Protein AF-A0AA38CJ52-F1 (afdb_monomer)

Nearest PDB structures (foldseek):
  6g6z-assembly1_A  TM=8.170E-01  e=7.845E-04  Homo sapiens
  2x2r-assembly1_A  TM=8.065E-01  e=1.260E-03  Homo sapiens
  4zhi-assembly2_B  TM=7.845E-01  e=1.348E-03  Homo sapiens
  4a1z-assembly1_A  TM=7.785E-01  e=2.166E-03  Homo sapiens
  3b6v-assembly2_B  TM=7.243E-01  e=7.328E-03  Homo sapiens

Structure (mmCIF, N/CA/C/O backbone):
data_AF-A0AA38CJ52-F1
#
_entry.id   AF-A0AA38CJ52-F1
#
loop_
_atom_site.group_PDB
_atom_site.id
_atom_site.type_symbol
_atom_site.label_atom_id
_atom_site.label_alt_id
_atom_site.label_comp_id
_atom_site.label_asym_id
_atom_site.label_entity_id
_atom_site.label_seq_id
_atom_site.pdbx_PDB_ins_code
_atom_site.Cartn_x
_atom_site.Cartn_y
_atom_site.Cartn_z
_atom_site.occupancy
_atom_site.B_iso_or_equiv
_atom_site.auth_seq_id
_atom_site.auth_comp_id
_atom_site.auth_asym_id
_atom_site.auth_atom_id
_atom_site.pdbx_PDB_model_num
ATOM 1 N N . SER A 1 1 ? 33.575 -10.133 -22.508 1.00 47.81 1 SER A N 1
ATOM 2 C CA . SER A 1 1 ? 32.953 -11.452 -22.265 1.00 47.81 1 SER A CA 1
ATOM 3 C C . SER A 1 1 ? 31.933 -11.267 -21.153 1.00 47.81 1 SER A C 1
ATOM 5 O O . SER A 1 1 ? 32.337 -10.969 -20.037 1.00 47.81 1 SER A O 1
ATOM 7 N N . ASP A 1 2 ? 30.644 -11.321 -21.507 1.00 52.16 2 ASP A N 1
ATOM 8 C CA . ASP A 1 2 ? 29.428 -10.813 -20.823 1.00 52.16 2 ASP A CA 1
ATOM 9 C C . ASP A 1 2 ? 29.064 -11.431 -19.453 1.00 52.16 2 ASP A C 1
ATOM 11 O O . ASP A 1 2 ? 27.897 -11.683 -19.143 1.00 52.16 2 ASP A O 1
ATOM 15 N N . TYR A 1 3 ? 30.036 -11.688 -18.582 1.00 51.38 3 TYR A N 1
ATOM 16 C CA . TYR A 1 3 ? 29.774 -12.363 -17.306 1.00 51.38 3 TYR A CA 1
ATOM 17 C C . TYR A 1 3 ? 28.829 -11.570 -16.376 1.00 51.38 3 TYR A C 1
ATOM 19 O O . TYR A 1 3 ? 28.068 -12.163 -15.612 1.00 51.38 3 TYR A O 1
ATOM 27 N N . CYS A 1 4 ? 28.812 -10.240 -16.477 1.00 52.78 4 CYS A N 1
ATOM 28 C CA . CYS A 1 4 ? 28.044 -9.360 -15.592 1.00 52.78 4 CYS A CA 1
ATOM 29 C C . CYS A 1 4 ? 26.615 -9.081 -16.090 1.00 52.78 4 CYS A C 1
ATOM 31 O O . CYS A 1 4 ? 25.666 -9.082 -15.304 1.00 52.78 4 CYS A O 1
ATOM 33 N N . GLY A 1 5 ? 26.422 -8.968 -17.411 1.00 54.88 5 GLY A N 1
ATOM 34 C CA . GLY A 1 5 ? 25.087 -8.916 -18.026 1.00 54.88 5 GLY A CA 1
ATOM 35 C C . GLY A 1 5 ? 24.294 -10.214 -17.817 1.00 54.88 5 GLY A C 1
ATOM 36 O O . GLY A 1 5 ? 23.070 -10.187 -17.643 1.00 54.88 5 GLY A O 1
ATOM 37 N N . LEU A 1 6 ? 24.997 -11.350 -17.748 1.00 58.34 6 LEU A N 1
ATOM 38 C CA . LEU A 1 6 ? 24.426 -12.638 -17.353 1.00 58.34 6 LEU A CA 1
ATOM 39 C C . LEU A 1 6 ? 24.055 -12.670 -15.861 1.00 58.34 6 LEU A C 1
ATOM 41 O O . LEU A 1 6 ? 22.968 -13.135 -15.530 1.00 58.34 6 LEU A O 1
ATOM 45 N N . GLN A 1 7 ? 24.888 -12.117 -14.972 1.00 57.34 7 GLN A N 1
ATOM 46 C CA . GLN A 1 7 ? 24.594 -12.016 -13.533 1.00 57.34 7 GLN A CA 1
ATOM 47 C C . GLN A 1 7 ? 23.341 -11.174 -13.248 1.00 57.34 7 GLN A C 1
ATOM 49 O O . GLN A 1 7 ? 22.478 -11.605 -12.484 1.00 57.34 7 GLN A O 1
ATOM 54 N N . PHE A 1 8 ? 23.184 -10.014 -13.893 1.00 60.41 8 PHE A N 1
ATOM 55 C CA . PHE A 1 8 ? 21.998 -9.169 -13.709 1.00 60.41 8 PHE A CA 1
ATOM 56 C C . PHE A 1 8 ? 20.717 -9.843 -14.225 1.00 60.41 8 PHE A C 1
ATOM 58 O O . PHE A 1 8 ? 19.697 -9.855 -13.534 1.00 60.41 8 PHE A O 1
ATOM 65 N N . ASN A 1 9 ? 20.783 -10.483 -15.399 1.00 62.06 9 ASN A N 1
ATOM 66 C CA . ASN A 1 9 ? 19.666 -11.266 -15.932 1.00 62.06 9 ASN A CA 1
ATOM 67 C C . ASN A 1 9 ? 19.304 -12.462 -15.042 1.00 62.06 9 ASN A C 1
ATOM 69 O O . ASN A 1 9 ? 18.123 -12.771 -14.901 1.00 62.06 9 ASN A O 1
ATOM 73 N N . MET A 1 10 ? 20.288 -13.130 -14.435 1.00 65.25 10 MET A N 1
ATOM 74 C CA . MET A 1 10 ? 20.043 -14.207 -13.472 1.00 65.25 10 MET A CA 1
ATOM 75 C C . MET A 1 10 ? 19.360 -13.680 -12.207 1.00 65.25 10 MET A C 1
ATOM 77 O O . MET A 1 10 ? 18.346 -14.236 -11.802 1.00 65.25 10 MET A O 1
ATOM 81 N N . VAL A 1 11 ? 19.829 -12.562 -11.641 1.00 64.50 11 VAL A N 1
ATOM 82 C CA . VAL A 1 11 ? 19.210 -11.942 -10.454 1.00 64.50 11 VAL A CA 1
ATOM 83 C C . VAL A 1 11 ? 17.774 -11.492 -10.734 1.00 64.50 11 VAL A C 1
ATOM 85 O O . VAL A 1 11 ? 16.912 -11.673 -9.877 1.00 64.50 11 VAL A O 1
ATOM 88 N N . LEU A 1 12 ? 17.489 -10.949 -11.924 1.00 61.47 12 LEU A N 1
ATOM 89 C CA . LEU A 1 12 ? 16.127 -10.597 -12.338 1.00 61.47 12 LEU A CA 1
ATOM 90 C C . LEU A 1 12 ? 15.241 -11.830 -12.557 1.00 61.47 12 LEU A C 1
ATOM 92 O O . LEU A 1 12 ? 14.094 -11.832 -12.112 1.00 61.47 12 LEU A O 1
ATOM 96 N N . LYS A 1 13 ? 15.756 -12.886 -13.202 1.00 66.25 13 LYS A N 1
ATOM 97 C CA . LYS A 1 13 ? 15.022 -14.148 -13.393 1.00 66.25 13 LYS A CA 1
ATOM 98 C C . LYS A 1 13 ? 14.697 -14.827 -12.063 1.00 66.25 13 LYS A C 1
ATOM 100 O O . LYS A 1 13 ? 13.566 -15.268 -11.892 1.00 66.25 13 LYS A O 1
ATOM 105 N N . ASP A 1 14 ? 15.629 -14.835 -11.115 1.00 63.62 14 ASP A N 1
ATOM 106 C CA . ASP A 1 14 ? 15.421 -15.384 -9.769 1.00 63.62 14 ASP A CA 1
ATOM 107 C C . ASP A 1 14 ? 14.385 -14.570 -8.972 1.00 63.62 14 ASP A C 1
ATOM 109 O O . ASP A 1 14 ? 13.586 -15.140 -8.233 1.00 63.62 14 ASP A O 1
ATOM 113 N N . LEU A 1 15 ? 14.348 -13.244 -9.160 1.00 60.97 15 LEU A N 1
ATOM 114 C CA . LEU A 1 15 ? 13.342 -12.352 -8.564 1.00 60.97 15 LEU A CA 1
ATOM 115 C C . LEU A 1 15 ? 11.928 -12.608 -9.098 1.00 60.97 15 LEU A C 1
ATOM 117 O O . LEU A 1 15 ? 10.960 -12.516 -8.349 1.00 60.97 15 LEU A O 1
ATOM 121 N N . ILE A 1 16 ? 11.820 -12.870 -10.403 1.00 60.09 16 ILE A N 1
ATOM 122 C CA . ILE A 1 16 ? 10.550 -13.116 -11.100 1.00 60.09 16 ILE A CA 1
ATOM 123 C C . ILE A 1 16 ? 10.053 -14.538 -10.808 1.00 60.09 16 ILE A C 1
ATOM 125 O O . ILE A 1 16 ? 8.848 -14.757 -10.725 1.00 60.09 16 ILE A O 1
ATOM 129 N N . ALA A 1 17 ? 10.970 -15.494 -10.631 1.00 61.69 17 ALA A N 1
ATOM 130 C CA . ALA A 1 17 ? 10.656 -16.881 -10.301 1.00 61.69 17 ALA A CA 1
ATOM 131 C C . ALA A 1 17 ? 10.360 -17.115 -8.806 1.00 61.69 17 ALA A C 1
ATOM 133 O O . ALA A 1 17 ? 9.754 -18.133 -8.472 1.00 61.69 17 ALA A O 1
ATOM 134 N N . SER A 1 18 ? 10.759 -16.217 -7.893 1.00 58.47 18 SER A N 1
ATOM 135 C CA . SER A 1 18 ? 10.426 -16.363 -6.470 1.00 58.47 18 SER A CA 1
ATOM 136 C C . SER A 1 18 ? 8.989 -15.908 -6.177 1.00 58.47 18 SER A C 1
ATOM 138 O O . SER A 1 18 ? 8.694 -14.715 -6.204 1.00 58.47 18 SER A O 1
ATOM 140 N N . GLU A 1 19 ? 8.100 -16.844 -5.833 1.00 56.34 19 GLU A N 1
ATOM 141 C CA . GLU A 1 19 ? 6.723 -16.557 -5.376 1.00 56.34 19 GLU A CA 1
ATOM 142 C C . GLU A 1 19 ? 6.664 -15.959 -3.948 1.00 56.34 19 GLU A C 1
ATOM 144 O O . GLU A 1 19 ? 5.610 -15.509 -3.488 1.00 56.34 19 GLU A O 1
ATOM 149 N N . ASP A 1 20 ? 7.796 -15.897 -3.237 1.00 52.75 20 ASP A N 1
ATOM 150 C CA . ASP A 1 20 ? 7.889 -15.336 -1.887 1.00 52.75 20 ASP A CA 1
ATOM 151 C C . ASP A 1 20 ? 7.953 -13.796 -1.896 1.00 52.75 20 ASP A C 1
ATOM 153 O O . ASP A 1 20 ? 9.003 -13.158 -1.835 1.00 52.75 20 ASP A O 1
ATOM 157 N N . THR A 1 21 ? 6.777 -13.174 -1.866 1.00 54.75 21 THR A N 1
ATOM 158 C CA . THR A 1 21 ? 6.549 -11.713 -1.788 1.00 54.75 21 THR A CA 1
ATOM 159 C C . THR A 1 21 ? 7.020 -11.028 -0.489 1.00 54.75 21 THR A C 1
ATOM 161 O O . THR A 1 21 ? 6.758 -9.841 -0.284 1.00 54.75 21 THR A O 1
ATOM 164 N N . LYS A 1 22 ? 7.702 -11.734 0.424 1.00 53.06 22 LYS A N 1
ATOM 165 C CA . LYS A 1 22 ? 7.950 -11.245 1.797 1.00 53.06 22 LYS A CA 1
ATOM 166 C C . LYS A 1 22 ? 9.270 -10.506 2.012 1.00 53.06 22 LYS A C 1
ATOM 168 O O . LYS A 1 22 ? 9.391 -9.809 3.016 1.00 53.06 22 LYS A O 1
ATOM 173 N N . SER A 1 23 ? 10.248 -10.601 1.113 1.00 56.88 23 SER A N 1
ATOM 174 C CA . SER A 1 23 ? 11.488 -9.824 1.243 1.00 56.88 23 SER A CA 1
ATOM 175 C C . SER A 1 23 ? 12.172 -9.632 -0.105 1.00 56.88 23 SER A C 1
ATOM 177 O O . SER A 1 23 ? 12.827 -10.532 -0.622 1.00 56.88 23 SER A O 1
ATOM 179 N N . PHE A 1 24 ? 12.030 -8.433 -0.670 1.00 56.44 24 PHE A N 1
ATOM 180 C CA . PHE A 1 24 ? 12.746 -8.027 -1.875 1.00 56.44 24 PHE A CA 1
ATOM 181 C C . PHE A 1 24 ? 14.251 -7.915 -1.558 1.00 56.44 24 PHE A C 1
ATOM 183 O O . PHE A 1 24 ? 14.619 -7.102 -0.700 1.00 56.44 24 PHE A O 1
ATOM 190 N N . PRO A 1 25 ? 15.145 -8.681 -2.217 1.00 61.94 25 PRO A N 1
ATOM 191 C CA . PRO A 1 25 ? 16.573 -8.728 -1.901 1.00 61.94 25 PRO A CA 1
ATOM 192 C C . PRO A 1 25 ? 17.312 -7.488 -2.433 1.00 61.94 25 PRO A C 1
ATOM 194 O O . PRO A 1 25 ? 18.171 -7.554 -3.313 1.00 61.94 25 PRO A O 1
ATOM 197 N N . LYS A 1 26 ? 16.994 -6.334 -1.839 1.00 57.44 26 LYS A N 1
ATOM 198 C CA . LYS A 1 26 ? 17.478 -4.991 -2.184 1.00 57.44 26 LYS A CA 1
ATOM 199 C C . LYS A 1 26 ? 19.003 -4.908 -2.317 1.00 57.44 26 LYS A C 1
ATOM 201 O O . LYS A 1 26 ? 19.495 -4.233 -3.212 1.00 57.44 26 LYS A O 1
ATOM 206 N N . ALA A 1 27 ? 19.742 -5.603 -1.451 1.00 63.28 27 ALA A N 1
ATOM 207 C CA . ALA A 1 27 ? 21.205 -5.609 -1.469 1.00 63.28 27 ALA A CA 1
ATOM 208 C C . ALA A 1 27 ? 21.783 -6.300 -2.717 1.00 63.28 27 ALA A C 1
ATOM 210 O O . ALA A 1 27 ? 22.732 -5.792 -3.303 1.00 63.28 27 ALA A O 1
ATOM 211 N N . LYS A 1 28 ? 21.178 -7.412 -3.160 1.00 65.38 28 LYS A N 1
ATOM 212 C CA . LYS A 1 28 ? 21.639 -8.157 -4.344 1.00 65.38 28 LYS A CA 1
ATOM 213 C C . LYS A 1 28 ? 21.397 -7.370 -5.629 1.00 65.38 28 LYS A C 1
ATOM 215 O O . LYS A 1 28 ? 22.264 -7.328 -6.493 1.00 65.38 28 LYS A O 1
ATOM 220 N N . VAL A 1 29 ? 20.243 -6.709 -5.726 1.00 65.38 29 VAL A N 1
ATOM 221 C CA . VAL A 1 29 ? 19.890 -5.887 -6.893 1.00 65.38 29 VAL A CA 1
ATOM 222 C C . VAL A 1 29 ? 20.798 -4.658 -6.997 1.00 65.38 29 VAL A C 1
ATOM 224 O O . VAL A 1 29 ? 21.321 -4.383 -8.071 1.00 65.38 29 VAL A O 1
ATOM 227 N N . LEU A 1 30 ? 21.044 -3.953 -5.886 1.00 65.50 30 LEU A N 1
ATOM 228 C CA . LEU A 1 30 ? 21.941 -2.789 -5.877 1.00 65.50 30 LEU A CA 1
ATOM 229 C C . LEU A 1 30 ? 23.385 -3.169 -6.238 1.00 65.50 30 LEU A C 1
ATOM 231 O O . LEU A 1 30 ? 24.008 -2.490 -7.046 1.00 65.50 30 LEU A O 1
ATOM 235 N N . GLN A 1 31 ? 23.893 -4.288 -5.717 1.00 70.25 31 GLN A N 1
ATOM 236 C CA . GLN A 1 31 ? 25.235 -4.775 -6.045 1.00 70.25 31 GLN A CA 1
ATOM 237 C C . GLN A 1 31 ? 25.370 -5.182 -7.525 1.00 70.25 31 GLN A C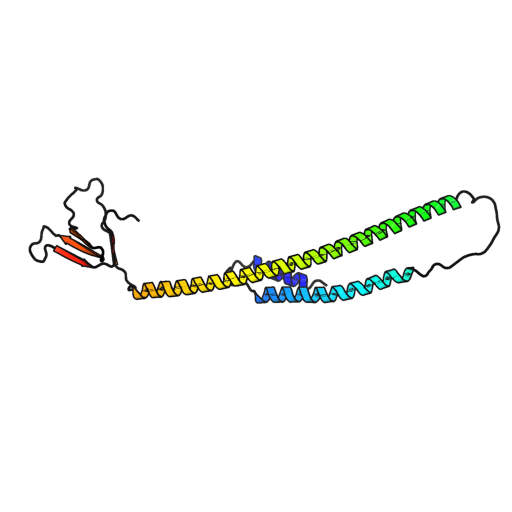 1
ATOM 239 O O . GLN A 1 31 ? 26.395 -4.913 -8.154 1.00 70.25 31 GLN A O 1
ATOM 244 N N . ALA A 1 32 ? 24.335 -5.803 -8.099 1.00 66.69 32 ALA A N 1
ATOM 245 C CA . ALA A 1 32 ? 24.305 -6.157 -9.517 1.00 66.69 32 ALA A CA 1
ATOM 246 C C . ALA A 1 32 ? 24.259 -4.909 -10.424 1.00 66.69 32 ALA A C 1
ATOM 248 O O . ALA A 1 32 ? 24.924 -4.863 -11.452 1.00 66.69 32 ALA A O 1
ATOM 249 N N . LEU A 1 33 ? 23.543 -3.857 -10.019 1.00 63.31 33 LEU A N 1
ATOM 250 C CA . LEU A 1 33 ? 23.521 -2.581 -10.747 1.00 63.31 33 LEU A CA 1
ATOM 251 C C . LEU A 1 33 ? 24.870 -1.849 -10.675 1.00 63.31 33 LEU A C 1
ATOM 253 O O . LEU A 1 33 ? 25.370 -1.368 -11.689 1.00 63.31 33 LEU A O 1
ATOM 257 N N . GLU A 1 34 ? 25.503 -1.807 -9.501 1.00 66.81 34 GLU A N 1
ATOM 258 C CA . GLU A 1 34 ? 26.818 -1.174 -9.330 1.00 66.81 34 GLU A CA 1
ATOM 259 C C . GLU A 1 34 ? 27.926 -1.867 -10.133 1.00 66.81 34 GLU A C 1
ATOM 261 O O . GLU A 1 34 ? 28.871 -1.219 -10.583 1.00 66.81 34 GLU A O 1
ATOM 266 N N . THR A 1 35 ? 27.840 -3.187 -10.297 1.00 69.00 35 THR A N 1
ATOM 267 C CA . THR A 1 35 ? 28.812 -3.964 -11.080 1.00 69.00 35 THR A CA 1
ATOM 268 C C . THR A 1 35 ? 28.635 -3.738 -12.581 1.00 69.00 35 THR A C 1
ATOM 270 O O . THR A 1 35 ? 29.628 -3.467 -13.256 1.00 69.00 35 THR A O 1
ATOM 273 N N . VAL A 1 36 ? 27.394 -3.696 -13.076 1.00 64.50 36 VAL A N 1
ATOM 274 C CA . VAL A 1 36 ? 27.086 -3.344 -14.475 1.00 64.50 36 VAL A CA 1
ATOM 275 C C . VAL A 1 36 ? 27.524 -1.912 -14.816 1.00 64.50 36 VAL A C 1
ATOM 277 O O . VAL A 1 36 ? 28.149 -1.701 -15.858 1.00 64.50 36 VAL A O 1
ATOM 280 N N . SER A 1 37 ? 27.276 -0.942 -13.927 1.00 62.34 37 SER A N 1
ATOM 281 C CA . SER A 1 37 ? 27.731 0.446 -14.116 1.00 62.34 37 SER A CA 1
ATOM 282 C C . SER A 1 37 ? 29.256 0.565 -14.162 1.00 62.34 37 SER A C 1
ATOM 284 O O . SER A 1 37 ? 29.793 1.330 -14.961 1.00 62.34 37 SER A O 1
ATOM 286 N N . ARG A 1 38 ? 29.979 -0.197 -13.331 1.00 62.44 38 ARG A N 1
ATOM 287 C CA . ARG A 1 38 ? 31.448 -0.130 -13.258 1.00 62.44 38 ARG A CA 1
ATOM 288 C C . ARG A 1 38 ? 32.123 -0.737 -14.490 1.00 62.44 38 ARG A C 1
ATOM 290 O O . ARG A 1 38 ? 33.119 -0.193 -14.952 1.00 62.44 38 ARG A O 1
ATOM 297 N N . GLU A 1 39 ? 31.578 -1.817 -15.045 1.00 58.62 39 GLU A N 1
ATOM 298 C CA . GLU A 1 39 ? 32.111 -2.433 -16.268 1.00 58.62 39 GLU A CA 1
ATOM 299 C C . GLU A 1 39 ? 31.859 -1.583 -17.521 1.00 58.62 39 GLU A C 1
ATOM 301 O O . GLU A 1 39 ? 32.743 -1.473 -18.371 1.00 58.62 39 GLU A O 1
ATOM 306 N N . HIS A 1 40 ? 30.706 -0.909 -17.618 1.00 57.56 40 HIS A N 1
ATOM 307 C CA . HIS A 1 40 ? 30.414 -0.016 -18.747 1.00 57.56 40 HIS A CA 1
ATOM 308 C C . HIS A 1 40 ? 31.374 1.181 -18.827 1.00 57.56 40 HIS A C 1
ATOM 310 O O . HIS A 1 40 ? 31.750 1.583 -19.927 1.00 57.56 40 HIS A O 1
ATOM 316 N N . MET A 1 41 ? 31.829 1.714 -17.687 1.00 46.31 41 MET A N 1
ATOM 317 C CA . MET A 1 41 ? 32.815 2.803 -17.666 1.00 46.31 41 MET A CA 1
ATOM 318 C C . MET A 1 41 ? 34.226 2.357 -18.086 1.00 46.31 41 MET A C 1
ATOM 320 O O . MET A 1 41 ? 34.977 3.167 -18.620 1.00 46.31 41 MET A O 1
ATOM 324 N N . VAL A 1 42 ? 34.588 1.085 -17.876 1.00 54.56 42 VAL A N 1
ATOM 325 C CA . VAL A 1 42 ? 35.900 0.535 -18.272 1.00 54.56 42 VAL A CA 1
ATOM 326 C C . VAL A 1 42 ? 35.925 0.190 -19.765 1.00 54.56 42 VAL A C 1
ATOM 328 O O . VAL A 1 42 ? 36.878 0.538 -20.459 1.00 54.56 42 VAL A O 1
ATOM 331 N N . ASN A 1 43 ? 34.845 -0.391 -20.297 1.00 47.25 43 ASN A N 1
ATOM 332 C CA . ASN A 1 43 ? 34.763 -0.767 -21.715 1.00 47.25 43 ASN A CA 1
ATOM 333 C C . ASN A 1 43 ? 34.658 0.455 -22.651 1.00 47.25 43 ASN A C 1
ATOM 335 O O . ASN A 1 43 ? 35.247 0.461 -23.730 1.00 47.25 43 ASN A O 1
ATOM 339 N N . ALA A 1 44 ? 33.987 1.528 -22.212 1.00 47.81 44 ALA A N 1
ATOM 340 C CA . ALA A 1 44 ? 33.882 2.773 -22.979 1.00 47.81 44 ALA A CA 1
ATOM 341 C C . ALA A 1 44 ? 35.242 3.467 -23.203 1.00 47.81 44 ALA A C 1
ATOM 343 O O . ALA A 1 44 ? 35.407 4.179 -24.192 1.00 47.81 44 ALA A O 1
ATOM 344 N N . SER A 1 45 ? 36.216 3.248 -22.310 1.00 49.28 45 SER A N 1
ATOM 345 C CA . SER A 1 45 ? 37.559 3.825 -22.429 1.00 49.28 45 SER A CA 1
ATOM 346 C C . SER A 1 45 ? 38.488 3.001 -23.332 1.00 49.28 45 SER A C 1
ATOM 348 O O . SER A 1 45 ? 39.365 3.572 -23.971 1.00 49.28 45 SER A O 1
ATOM 350 N N . GLU A 1 46 ? 38.300 1.679 -23.425 1.00 48.03 46 GLU A N 1
ATOM 351 C CA . GLU A 1 46 ? 39.168 0.796 -24.222 1.00 48.03 46 GLU A CA 1
ATOM 352 C C . GLU A 1 46 ? 38.765 0.672 -25.702 1.00 48.03 46 GLU A C 1
ATOM 354 O O . GLU A 1 46 ? 39.635 0.474 -26.557 1.00 48.03 46 GLU A O 1
ATOM 359 N N . ASP A 1 47 ? 37.474 0.791 -26.031 1.00 42.47 47 ASP A N 1
ATOM 360 C CA . ASP A 1 47 ? 36.989 0.668 -27.416 1.00 42.47 47 ASP A CA 1
ATOM 361 C C . ASP A 1 47 ? 37.180 1.962 -28.230 1.00 42.47 47 ASP A C 1
ATOM 363 O O . ASP A 1 47 ? 37.374 1.913 -29.449 1.00 42.47 47 ASP A O 1
ATOM 367 N N . GLY A 1 48 ? 37.219 3.117 -27.553 1.00 46.03 48 GLY A N 1
ATOM 368 C CA . GLY A 1 48 ? 37.494 4.421 -28.166 1.00 46.03 48 GLY A CA 1
ATOM 369 C C . GLY A 1 48 ? 38.927 4.567 -28.693 1.00 46.03 48 GLY A C 1
ATOM 370 O O . GLY A 1 48 ? 39.131 5.133 -29.766 1.00 46.03 48 GLY A O 1
ATOM 371 N N . GLU A 1 49 ? 39.921 4.008 -27.994 1.00 45.66 49 GLU A N 1
ATOM 372 C CA . GLU A 1 49 ? 41.338 4.126 -28.380 1.00 45.66 49 GLU A CA 1
ATOM 373 C C . GLU A 1 49 ? 41.749 3.128 -29.479 1.00 45.66 49 GLU A C 1
ATOM 375 O O . GLU A 1 49 ? 42.551 3.454 -30.360 1.00 45.66 49 GLU A O 1
ATOM 380 N N . LYS A 1 50 ? 41.174 1.917 -29.489 1.00 45.38 50 LYS A N 1
ATOM 381 C CA . LYS A 1 50 ? 41.559 0.863 -30.448 1.00 45.38 50 LYS A CA 1
ATOM 382 C C . LYS A 1 50 ? 41.079 1.157 -31.877 1.00 45.38 50 LYS A C 1
ATOM 384 O O . LYS A 1 50 ? 41.800 0.841 -32.826 1.00 45.38 50 LYS A O 1
ATOM 389 N N . GLN A 1 51 ? 39.920 1.801 -32.051 1.00 44.75 51 GLN A N 1
ATOM 390 C CA . GLN A 1 51 ? 39.339 2.076 -33.377 1.00 44.75 51 GLN A CA 1
ATOM 391 C C . GLN A 1 51 ? 39.858 3.367 -34.031 1.00 44.75 51 GLN A C 1
ATOM 393 O O . GLN A 1 51 ? 40.004 3.396 -35.253 1.00 44.75 51 GLN A O 1
ATOM 398 N N . GLN A 1 52 ? 40.228 4.393 -33.253 1.00 39.97 52 GLN A N 1
ATOM 399 C CA . GLN A 1 52 ? 40.843 5.620 -33.785 1.00 39.97 52 GLN A CA 1
ATOM 400 C C . GLN A 1 52 ? 42.201 5.323 -34.460 1.00 39.97 52 GLN A C 1
ATOM 402 O O . GLN A 1 52 ? 42.506 5.851 -35.527 1.00 39.97 52 GLN A O 1
ATOM 407 N N . SER A 1 53 ? 42.966 4.366 -33.911 1.00 37.84 53 SER A N 1
ATOM 408 C CA . SER A 1 53 ? 44.284 3.963 -34.436 1.00 37.84 53 SER A CA 1
ATOM 409 C C . SER A 1 53 ? 44.263 3.286 -35.820 1.00 37.84 53 SER A C 1
ATOM 411 O O . SER A 1 53 ? 45.297 3.236 -36.494 1.00 37.84 53 SER A O 1
ATOM 413 N N . TYR A 1 54 ? 43.109 2.761 -36.252 1.00 40.94 54 TYR A N 1
ATOM 414 C CA . TYR A 1 54 ? 42.957 2.063 -37.535 1.00 40.94 54 TYR A CA 1
ATOM 415 C C . TYR A 1 54 ? 42.555 2.997 -38.686 1.00 40.94 54 TYR A C 1
ATOM 417 O O . TYR A 1 54 ? 42.824 2.677 -39.843 1.00 40.94 54 TYR A O 1
ATOM 425 N N . VAL A 1 55 ? 41.946 4.150 -38.387 1.00 45.88 55 VAL A N 1
ATOM 426 C CA . VAL A 1 55 ? 41.459 5.101 -39.403 1.00 45.88 55 VAL A CA 1
ATOM 427 C C . VAL A 1 55 ? 42.544 6.112 -39.797 1.00 45.88 55 VAL A C 1
ATOM 429 O O . VAL A 1 55 ? 42.691 6.412 -40.980 1.00 45.88 55 VAL A O 1
ATOM 432 N N . ASP A 1 56 ? 43.391 6.543 -38.856 1.00 44.19 56 ASP A N 1
ATOM 433 C CA . ASP A 1 56 ? 44.443 7.542 -39.123 1.00 44.19 56 ASP A CA 1
ATOM 434 C C . ASP A 1 56 ? 45.606 7.008 -39.986 1.00 44.19 56 ASP A C 1
ATOM 436 O O . ASP A 1 56 ? 46.347 7.777 -40.601 1.00 44.19 56 ASP A O 1
ATOM 440 N N . ARG A 1 57 ? 45.773 5.681 -40.086 1.00 42.50 57 ARG A N 1
ATOM 441 C CA . ARG A 1 57 ? 46.931 5.061 -40.758 1.00 42.50 57 ARG A CA 1
ATOM 442 C C . ARG A 1 57 ? 46.841 5.046 -42.295 1.00 42.50 57 ARG A C 1
ATOM 444 O O . ARG A 1 57 ? 47.856 4.829 -42.950 1.00 42.50 57 ARG A O 1
ATOM 451 N N . ASN A 1 58 ? 45.669 5.322 -42.876 1.00 41.12 58 ASN A N 1
ATOM 452 C CA . ASN A 1 58 ? 45.458 5.290 -44.332 1.00 41.12 58 ASN A CA 1
ATOM 453 C C . ASN A 1 58 ? 45.454 6.677 -45.005 1.00 41.12 58 ASN A C 1
ATOM 455 O O . ASN A 1 58 ? 45.270 6.755 -46.216 1.00 41.12 58 ASN A O 1
ATOM 459 N N . GLY A 1 59 ? 45.708 7.761 -44.263 1.00 46.78 59 GLY A N 1
ATOM 460 C CA . GLY A 1 59 ? 45.781 9.124 -44.808 1.00 46.78 59 GLY A CA 1
ATOM 461 C C . GLY A 1 59 ? 47.139 9.542 -45.394 1.00 46.78 59 GLY A C 1
ATOM 462 O O . GLY A 1 59 ? 47.285 10.698 -45.774 1.00 46.78 59 GLY A O 1
ATOM 463 N N . GLN A 1 60 ? 48.153 8.663 -45.435 1.00 46.50 60 GLN A N 1
ATOM 464 C CA . GLN A 1 60 ? 49.528 9.050 -45.819 1.00 46.50 60 GLN A CA 1
ATOM 465 C C . GLN A 1 60 ? 50.198 8.219 -46.925 1.00 46.50 60 GLN A C 1
ATOM 467 O O . GLN A 1 60 ? 51.357 8.475 -47.241 1.00 46.50 60 GLN A O 1
ATOM 472 N N . ASN A 1 61 ? 49.499 7.289 -47.579 1.00 42.69 61 ASN A N 1
ATOM 473 C CA . ASN A 1 61 ? 50.067 6.530 -48.701 1.00 42.69 61 ASN A CA 1
ATOM 474 C C . ASN A 1 61 ? 49.456 6.936 -50.050 1.00 42.69 61 ASN A C 1
ATOM 476 O O . ASN A 1 61 ? 48.934 6.104 -50.782 1.00 42.69 61 ASN A O 1
ATOM 480 N N . GLU A 1 62 ? 49.577 8.214 -50.405 1.00 46.88 62 GLU A N 1
ATOM 481 C CA . GLU A 1 62 ? 49.526 8.648 -51.805 1.00 46.88 62 GLU A CA 1
ATOM 482 C C . GLU A 1 62 ? 50.954 8.922 -52.276 1.00 46.88 62 GLU A C 1
ATOM 484 O O . GLU A 1 62 ? 51.455 10.048 -52.245 1.00 46.88 62 GLU A O 1
ATOM 489 N N . LYS A 1 63 ? 51.664 7.870 -52.688 1.00 50.81 63 LYS A N 1
ATOM 490 C CA . LYS A 1 63 ? 52.867 8.055 -53.496 1.00 50.81 63 LYS A CA 1
ATOM 491 C C . LYS A 1 63 ? 53.022 6.938 -54.515 1.00 50.81 63 LYS A C 1
ATOM 493 O O . LYS A 1 63 ? 52.863 5.768 -54.178 1.00 50.81 63 LYS A O 1
ATOM 498 N N . CYS A 1 64 ? 53.478 7.373 -55.693 1.00 35.03 64 CYS A N 1
ATOM 499 C CA . CYS A 1 64 ? 53.969 6.632 -56.860 1.00 35.03 64 CYS A CA 1
ATOM 500 C C . CYS A 1 64 ? 52.889 6.280 -57.907 1.00 35.03 64 CYS A C 1
ATOM 502 O O . CYS A 1 64 ? 51.819 5.812 -57.556 1.00 35.03 64 CYS A O 1
ATOM 504 N N . PHE A 1 65 ? 53.070 6.499 -59.214 1.00 33.72 65 PHE A N 1
ATOM 505 C CA . PHE A 1 65 ? 54.281 6.679 -60.028 1.00 33.72 65 PHE A CA 1
ATOM 506 C C . PHE A 1 65 ? 54.020 7.671 -61.178 1.00 33.72 65 PHE A C 1
ATOM 508 O O . PHE A 1 65 ? 53.020 7.554 -61.879 1.00 33.72 65 PHE A O 1
ATOM 515 N N . SER A 1 66 ? 54.963 8.579 -61.425 1.00 49.19 66 SER A N 1
ATOM 516 C CA . SER A 1 66 ? 55.110 9.286 -62.700 1.00 49.19 66 SER A CA 1
ATOM 517 C C . SER A 1 66 ? 56.441 8.861 -63.318 1.00 49.19 66 SER A C 1
ATOM 519 O O . SER A 1 66 ? 57.478 9.255 -62.792 1.00 49.19 66 SER A O 1
ATOM 521 N N . ASP A 1 67 ? 56.409 8.007 -64.346 1.00 39.38 67 ASP A N 1
ATOM 522 C CA . ASP A 1 67 ? 57.272 8.106 -65.537 1.00 39.38 67 ASP A CA 1
ATOM 523 C C . ASP A 1 67 ? 57.107 6.910 -66.489 1.00 39.38 67 ASP A C 1
ATOM 525 O O . ASP A 1 67 ? 57.259 5.757 -66.090 1.00 39.38 67 ASP A O 1
ATOM 529 N N . SER A 1 68 ? 56.843 7.229 -67.762 1.00 40.50 68 SER A N 1
ATOM 530 C CA . SER A 1 68 ? 57.502 6.705 -68.974 1.00 40.50 68 SER A CA 1
ATOM 531 C C . SER A 1 68 ? 56.544 6.728 -70.168 1.00 40.50 68 SER A C 1
ATOM 533 O O . SER A 1 68 ? 55.494 6.090 -70.158 1.00 40.50 68 SER A O 1
ATOM 535 N N . SER A 1 69 ? 56.945 7.456 -71.209 1.00 49.59 69 SER A N 1
ATOM 536 C CA . SER A 1 69 ? 56.242 7.619 -72.482 1.00 49.59 69 SER A CA 1
ATOM 537 C C . SER A 1 69 ? 56.354 6.419 -73.436 1.00 49.59 69 SER A C 1
ATOM 539 O O . SER A 1 69 ? 57.296 5.634 -73.353 1.00 49.59 69 SER A O 1
ATOM 541 N N . ASN A 1 70 ? 55.455 6.474 -74.431 1.00 48.91 70 ASN A N 1
ATOM 542 C CA . ASN A 1 70 ? 55.464 5.896 -75.786 1.00 48.91 70 ASN A CA 1
ATOM 543 C C . ASN A 1 70 ? 54.887 4.482 -75.947 1.00 48.91 70 ASN A C 1
ATOM 545 O O . ASN A 1 70 ? 55.560 3.493 -75.697 1.00 48.91 70 ASN A O 1
ATOM 549 N N . ASP A 1 71 ? 53.630 4.400 -76.399 1.00 40.00 71 ASP A N 1
ATOM 550 C CA . ASP A 1 71 ? 53.291 4.103 -77.802 1.00 40.00 71 ASP A CA 1
ATOM 551 C C . ASP A 1 71 ? 51.772 4.292 -78.025 1.00 40.00 71 ASP A C 1
ATOM 553 O O . ASP A 1 71 ? 50.948 3.949 -77.177 1.00 40.00 71 ASP A O 1
ATOM 557 N N . VAL A 1 72 ? 51.408 4.926 -79.142 1.00 55.75 72 VAL A N 1
ATOM 558 C CA . VAL A 1 72 ? 50.030 5.239 -79.575 1.00 55.75 72 VAL A CA 1
ATOM 559 C C . VAL A 1 72 ? 49.537 4.029 -80.397 1.00 55.75 72 VAL A C 1
ATOM 561 O O . VAL A 1 72 ? 50.326 3.450 -81.132 1.00 55.75 72 VAL A O 1
ATOM 564 N N . ASP A 1 73 ? 48.351 3.436 -80.203 1.00 51.00 73 ASP A N 1
ATOM 565 C CA . ASP A 1 73 ? 47.137 3.762 -80.975 1.00 51.00 73 ASP A CA 1
ATOM 566 C C . ASP A 1 73 ? 46.012 2.708 -80.729 1.00 51.00 73 ASP A C 1
ATOM 568 O O . ASP A 1 73 ? 45.501 2.129 -81.675 1.00 51.00 73 ASP A O 1
ATOM 572 N N . GLU A 1 74 ? 45.600 2.384 -79.489 1.00 52.22 74 GLU A N 1
ATOM 573 C CA . GLU A 1 74 ? 44.353 1.588 -79.263 1.00 52.22 74 GLU A CA 1
ATOM 574 C C . GLU A 1 74 ? 43.774 1.661 -77.829 1.00 52.22 74 GLU A C 1
ATOM 576 O O . GLU A 1 74 ? 43.129 0.736 -77.353 1.00 52.22 74 GLU A O 1
ATOM 581 N N . TYR A 1 75 ? 44.000 2.748 -77.080 1.00 50.38 75 TYR A N 1
ATOM 582 C CA . TYR A 1 75 ? 43.572 2.835 -75.664 1.00 50.38 75 TYR A CA 1
ATOM 583 C C . TYR A 1 75 ? 42.723 4.070 -75.316 1.00 50.38 75 TYR A C 1
ATOM 585 O O . TYR A 1 75 ? 42.287 4.232 -74.1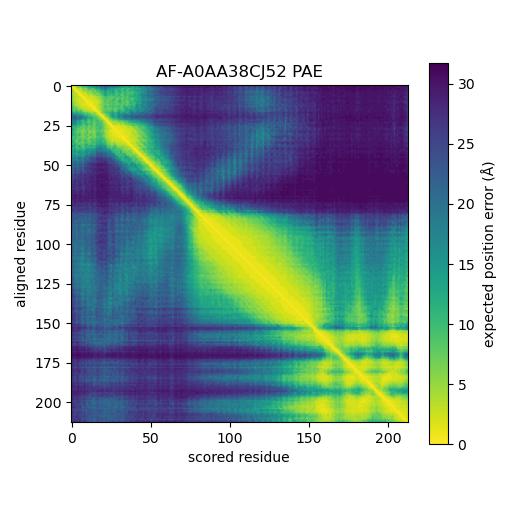74 1.00 50.38 75 TYR A O 1
ATOM 593 N N . GLY A 1 76 ? 42.412 4.925 -76.297 1.00 49.72 76 GLY A N 1
ATOM 594 C CA . GLY A 1 76 ? 41.786 6.236 -76.068 1.00 49.72 76 GLY A CA 1
ATOM 595 C C . GLY A 1 76 ? 40.377 6.214 -75.456 1.00 49.72 76 GLY A C 1
ATOM 596 O O . GLY A 1 76 ? 39.993 7.176 -74.801 1.00 49.72 76 GLY A O 1
ATOM 597 N N . ASN A 1 77 ? 39.619 5.120 -75.609 1.00 54.81 77 ASN A N 1
ATOM 598 C CA . ASN A 1 77 ? 38.255 4.984 -75.066 1.00 54.81 77 ASN A CA 1
ATOM 599 C C . ASN A 1 77 ? 38.170 4.203 -73.741 1.00 54.81 77 ASN A C 1
ATOM 601 O O . ASN A 1 77 ? 37.126 4.221 -73.090 1.00 54.81 77 ASN A O 1
ATOM 605 N N . VAL A 1 78 ? 39.243 3.527 -73.316 1.00 58.88 78 VAL A N 1
ATOM 606 C CA . VAL A 1 78 ? 39.247 2.708 -72.086 1.00 58.88 78 VAL A CA 1
ATOM 607 C C . VAL A 1 78 ? 39.594 3.561 -70.862 1.00 58.88 78 VAL A C 1
ATOM 609 O O . VAL A 1 78 ? 38.975 3.422 -69.808 1.00 58.88 78 VAL A O 1
ATOM 612 N N . VAL A 1 79 ? 40.526 4.505 -71.017 1.00 60.97 79 VAL A N 1
ATOM 613 C CA . VAL A 1 79 ? 40.992 5.390 -69.934 1.00 60.97 79 VAL A CA 1
ATOM 614 C C . VAL A 1 79 ? 39.882 6.310 -69.384 1.00 60.97 79 VAL A C 1
ATOM 616 O O . VAL A 1 79 ? 39.730 6.367 -68.162 1.00 60.97 79 VAL A O 1
ATOM 619 N N . PRO A 1 80 ? 39.037 6.970 -70.209 1.00 62.75 80 PRO A N 1
ATOM 620 C CA . PRO A 1 80 ? 37.943 7.803 -69.696 1.00 62.75 80 PRO A CA 1
ATOM 621 C C . PRO A 1 80 ? 36.863 6.992 -68.964 1.00 62.75 80 PRO A C 1
ATOM 623 O O . PRO A 1 80 ? 36.263 7.473 -68.004 1.00 62.75 80 PRO A O 1
ATOM 626 N N . ASN A 1 81 ? 36.633 5.748 -69.393 1.00 72.75 81 ASN A N 1
ATOM 627 C CA . ASN A 1 81 ? 35.640 4.850 -68.802 1.00 72.75 81 ASN A CA 1
ATOM 628 C C . ASN A 1 81 ? 36.091 4.346 -67.417 1.00 72.75 81 ASN A C 1
ATOM 630 O O . ASN A 1 81 ? 35.321 4.366 -66.458 1.00 72.75 81 ASN A O 1
ATOM 634 N N . LEU A 1 82 ? 37.377 4.005 -67.276 1.00 77.81 82 LEU A N 1
ATOM 635 C CA . LEU A 1 82 ? 37.979 3.658 -65.985 1.00 77.81 82 LEU A CA 1
ATOM 636 C C . LEU A 1 82 ? 37.962 4.837 -65.004 1.00 77.81 82 LEU A C 1
ATOM 638 O O . LEU A 1 82 ? 37.624 4.651 -63.837 1.00 77.81 82 LEU A O 1
ATOM 642 N N . GLN A 1 83 ? 38.257 6.054 -65.473 1.00 82.62 83 GLN A N 1
ATOM 643 C CA . GLN A 1 83 ? 38.208 7.255 -64.633 1.00 82.62 83 GLN A CA 1
ATOM 644 C C . GLN A 1 83 ? 36.790 7.524 -64.104 1.00 82.62 83 GLN A C 1
ATOM 646 O O . GLN A 1 83 ? 36.617 7.857 -62.931 1.00 82.62 83 GLN A O 1
ATOM 651 N N . MET A 1 84 ? 35.770 7.340 -64.948 1.00 88.00 84 MET A N 1
ATOM 652 C CA . MET A 1 84 ? 34.369 7.452 -64.543 1.00 88.00 84 MET A CA 1
ATOM 653 C C . MET A 1 84 ? 34.009 6.403 -63.481 1.00 88.00 84 MET A C 1
ATOM 655 O O . MET A 1 84 ? 33.412 6.752 -62.463 1.00 88.00 84 MET A O 1
ATOM 659 N N . TYR A 1 85 ? 34.417 5.145 -63.671 1.00 88.62 85 TYR A N 1
ATOM 660 C CA . TYR A 1 85 ? 34.164 4.071 -62.708 1.00 88.62 85 TYR A CA 1
ATOM 661 C C . TYR A 1 85 ? 34.834 4.333 -61.351 1.00 88.62 85 TYR A C 1
ATOM 663 O O . TYR A 1 85 ? 34.183 4.223 -60.314 1.00 88.62 85 TYR A O 1
ATOM 671 N N . ILE A 1 86 ? 36.096 4.774 -61.349 1.00 90.56 86 ILE A N 1
ATOM 672 C CA . ILE A 1 86 ? 36.815 5.153 -60.123 1.00 90.56 86 ILE A CA 1
ATOM 673 C C . ILE A 1 86 ? 36.099 6.308 -59.411 1.00 90.56 86 ILE A C 1
ATOM 675 O O . ILE A 1 86 ? 35.906 6.249 -58.199 1.00 90.56 86 ILE A O 1
ATOM 679 N N . SER A 1 87 ? 35.655 7.329 -60.152 1.00 91.12 87 SER A N 1
ATOM 680 C CA . SER A 1 87 ? 34.935 8.467 -59.563 1.00 91.12 87 SER A CA 1
ATOM 681 C C . SER A 1 87 ? 33.593 8.066 -58.939 1.00 91.12 87 SER A C 1
ATOM 683 O O . SER A 1 87 ? 33.207 8.603 -57.900 1.00 91.12 87 SER A O 1
ATOM 685 N N . LEU A 1 88 ? 32.903 7.086 -59.534 1.00 93.12 88 LEU A N 1
ATOM 686 C CA . LEU A 1 88 ? 31.663 6.539 -58.993 1.00 93.12 88 LEU A CA 1
ATOM 687 C C . LEU A 1 88 ? 31.930 5.764 -57.698 1.00 93.12 88 LEU A C 1
ATOM 689 O O . LEU A 1 88 ? 31.267 6.020 -56.698 1.00 93.12 88 LEU A O 1
ATOM 693 N N . GLN A 1 89 ? 32.940 4.891 -57.690 1.00 91.69 89 GLN A N 1
ATOM 694 C CA . GLN A 1 89 ? 33.317 4.134 -56.494 1.00 91.69 89 GLN A CA 1
ATOM 695 C C . GLN A 1 89 ? 33.776 5.043 -55.347 1.00 91.69 89 GLN A C 1
ATOM 697 O O . GLN A 1 89 ? 33.436 4.792 -54.194 1.00 91.69 89 GLN A O 1
ATOM 702 N N . GLN A 1 90 ? 34.517 6.115 -55.645 1.00 92.00 90 GLN A N 1
ATOM 703 C CA . GLN A 1 90 ? 34.886 7.123 -54.647 1.00 92.00 90 GLN A CA 1
ATOM 704 C C . GLN A 1 90 ? 33.636 7.766 -54.044 1.00 92.00 90 GLN A C 1
ATOM 706 O O . GLN A 1 90 ? 33.475 7.785 -52.828 1.00 92.00 90 GLN A O 1
ATOM 711 N N . LYS A 1 91 ? 32.689 8.196 -54.883 1.00 95.31 91 LYS A N 1
ATOM 712 C CA . LYS A 1 91 ? 31.435 8.782 -54.403 1.00 95.31 91 LYS A CA 1
ATOM 713 C C . LYS A 1 91 ? 30.654 7.827 -53.489 1.00 95.31 91 LYS A C 1
ATOM 715 O O . LYS A 1 91 ? 30.196 8.252 -52.432 1.00 95.31 91 LYS A O 1
ATOM 720 N N . GLU A 1 92 ? 30.540 6.553 -53.860 1.00 93.81 92 GLU A N 1
ATOM 721 C CA . GLU A 1 92 ? 29.877 5.531 -53.037 1.00 93.81 92 GLU A CA 1
ATOM 722 C C . GLU A 1 92 ? 30.592 5.320 -51.692 1.00 93.81 92 GLU A C 1
ATOM 724 O O . GLU A 1 92 ? 29.942 5.208 -50.653 1.00 93.81 92 GLU A O 1
ATOM 729 N N . ILE A 1 93 ? 31.928 5.308 -51.682 1.00 94.56 93 ILE A N 1
ATOM 730 C CA . ILE A 1 93 ? 32.721 5.191 -50.450 1.00 94.56 93 ILE A CA 1
ATOM 731 C C . ILE A 1 93 ? 32.502 6.404 -49.539 1.00 94.56 93 ILE A C 1
ATOM 733 O O . ILE A 1 93 ? 32.321 6.233 -48.331 1.00 94.56 93 ILE A O 1
ATOM 737 N N . GLU A 1 94 ? 32.504 7.617 -50.086 1.00 94.88 94 GLU A N 1
ATOM 738 C CA . GLU A 1 94 ? 32.230 8.840 -49.327 1.00 94.88 94 GLU A CA 1
ATOM 739 C C . GLU A 1 94 ? 30.802 8.854 -48.752 1.00 94.88 94 GLU A C 1
ATOM 741 O O . GLU A 1 94 ? 30.621 9.195 -47.579 1.00 94.88 94 GLU A O 1
ATOM 746 N N . GLU A 1 95 ? 29.801 8.409 -49.517 1.00 95.56 95 GLU A N 1
ATOM 747 C CA . GLU A 1 95 ? 28.424 8.248 -49.029 1.00 95.56 95 GLU A CA 1
ATOM 748 C C . GLU A 1 95 ? 28.341 7.207 -47.898 1.00 95.56 95 GLU A C 1
ATOM 750 O O . GLU A 1 95 ? 27.729 7.468 -46.858 1.00 95.56 95 GLU A O 1
ATOM 755 N N . LEU A 1 96 ? 29.010 6.057 -48.035 1.00 95.50 96 LEU A N 1
ATOM 756 C CA . LEU A 1 96 ? 29.057 5.031 -46.988 1.00 95.50 96 LEU A CA 1
ATOM 757 C C . LEU A 1 96 ? 29.753 5.525 -45.714 1.00 95.50 96 LEU A C 1
ATOM 759 O O . LEU A 1 96 ? 29.270 5.257 -44.611 1.00 95.50 96 LEU A O 1
ATOM 763 N N . LYS A 1 97 ? 30.856 6.272 -45.840 1.00 94.69 97 LYS A N 1
ATOM 764 C CA . LYS A 1 97 ? 31.542 6.897 -44.696 1.00 94.69 97 LYS A CA 1
ATOM 765 C C . LYS A 1 97 ? 30.623 7.874 -43.967 1.00 94.69 97 LYS A C 1
ATOM 767 O O . LYS A 1 97 ? 30.570 7.848 -42.738 1.00 94.69 97 LYS A O 1
ATOM 772 N N . TYR A 1 98 ? 29.881 8.695 -44.710 1.00 96.38 98 TYR A N 1
ATOM 773 C CA . TYR A 1 98 ? 28.910 9.624 -44.137 1.00 96.38 98 TYR A CA 1
ATOM 774 C C . TYR A 1 98 ? 27.788 8.887 -43.392 1.00 96.38 98 TYR A C 1
ATOM 776 O O . TYR A 1 98 ? 27.492 9.202 -42.239 1.00 96.38 98 TYR A O 1
ATOM 784 N N . MET A 1 99 ? 27.213 7.849 -44.004 1.00 94.88 99 MET A N 1
ATOM 785 C CA . MET A 1 99 ? 26.163 7.040 -43.377 1.00 94.88 99 MET A CA 1
ATOM 786 C C . MET A 1 99 ? 26.654 6.333 -42.110 1.00 94.88 99 MET A C 1
ATOM 788 O O . MET A 1 99 ? 25.936 6.298 -41.108 1.00 94.88 99 MET A O 1
ATOM 792 N N . LEU A 1 100 ? 27.881 5.806 -42.125 1.00 94.00 100 LEU A N 1
ATOM 793 C CA . LEU A 1 100 ? 28.505 5.196 -40.952 1.00 94.00 100 LEU A CA 1
ATOM 794 C C . LEU A 1 100 ? 28.694 6.219 -39.826 1.00 94.00 100 LEU A C 1
ATOM 796 O O . LEU A 1 100 ? 28.362 5.922 -38.679 1.00 94.00 100 LEU A O 1
ATOM 800 N N . HIS A 1 101 ? 29.194 7.413 -40.153 1.00 94.50 101 HIS A N 1
ATOM 801 C CA . HIS A 1 101 ? 29.373 8.498 -39.190 1.00 94.50 101 HIS A CA 1
ATOM 802 C C . HIS A 1 101 ? 28.044 8.891 -38.539 1.00 94.50 101 HIS A C 1
ATOM 804 O O . HIS A 1 101 ? 27.921 8.823 -37.317 1.00 94.50 101 HIS A O 1
ATOM 810 N N . ASN A 1 102 ? 27.022 9.190 -39.344 1.00 94.38 102 ASN A N 1
ATOM 811 C CA . ASN A 1 102 ? 25.694 9.541 -38.838 1.00 94.38 102 ASN A CA 1
ATOM 812 C C . ASN A 1 102 ? 25.078 8.419 -37.994 1.00 94.38 102 ASN A C 1
ATOM 814 O O . ASN A 1 102 ? 24.463 8.679 -36.962 1.00 94.38 102 ASN A O 1
ATOM 818 N N . THR A 1 103 ? 25.240 7.160 -38.412 1.00 92.50 103 THR A N 1
ATOM 819 C CA . THR A 1 103 ? 24.735 6.013 -37.644 1.00 92.50 103 THR A CA 1
ATOM 820 C C . THR A 1 103 ? 25.448 5.909 -36.298 1.00 92.50 103 THR A C 1
ATOM 822 O O . THR A 1 103 ? 24.797 5.681 -35.280 1.00 92.50 103 THR A O 1
ATOM 825 N N . ARG A 1 104 ? 26.770 6.118 -36.264 1.00 93.31 104 ARG A N 1
ATOM 826 C CA . ARG A 1 104 ? 27.559 6.118 -35.025 1.00 93.31 104 ARG A CA 1
ATOM 827 C C . ARG A 1 104 ? 27.098 7.215 -34.068 1.00 93.31 104 ARG A C 1
ATOM 829 O O . ARG A 1 104 ? 26.896 6.924 -32.892 1.00 93.31 104 ARG A O 1
ATOM 836 N N . GLU A 1 105 ? 26.902 8.435 -34.559 1.00 93.88 105 GLU A N 1
ATOM 837 C CA . GLU A 1 105 ? 26.368 9.537 -33.748 1.00 93.88 105 GLU A CA 1
ATOM 838 C C . GLU A 1 105 ? 24.960 9.219 -33.231 1.00 93.88 105 GLU A C 1
ATOM 840 O O . GLU A 1 105 ? 24.683 9.396 -32.046 1.00 93.88 105 GLU A O 1
ATOM 845 N N . GLY A 1 106 ? 24.094 8.657 -34.081 1.00 89.50 106 GLY A N 1
ATOM 846 C CA . GLY A 1 106 ? 22.757 8.212 -33.686 1.00 89.50 106 GLY A CA 1
ATOM 847 C C . GLY A 1 106 ? 22.782 7.173 -32.562 1.00 89.50 106 GLY A C 1
ATOM 848 O O . GLY A 1 106 ? 22.031 7.287 -31.595 1.00 89.50 106 GLY A O 1
ATOM 849 N N . VAL A 1 107 ? 23.680 6.188 -32.647 1.00 91.69 107 VAL A N 1
ATOM 850 C CA . VAL A 1 107 ? 23.864 5.173 -31.596 1.00 91.69 107 VAL A CA 1
ATOM 851 C C . VAL A 1 107 ? 24.375 5.801 -30.298 1.00 91.69 107 VAL A C 1
ATOM 853 O O . VAL A 1 107 ? 23.884 5.450 -29.227 1.00 91.69 107 VAL A O 1
ATOM 856 N N . GLN A 1 108 ? 25.318 6.743 -30.371 1.00 91.31 108 GLN A N 1
ATOM 857 C CA . GLN A 1 108 ? 25.840 7.433 -29.187 1.00 91.31 108 GLN A CA 1
ATOM 858 C C . GLN A 1 108 ? 24.767 8.272 -28.488 1.00 91.31 108 GLN A C 1
ATOM 860 O O . GLN A 1 108 ? 24.654 8.209 -27.264 1.00 91.31 108 GLN A O 1
ATOM 865 N N . MET A 1 109 ? 23.952 9.009 -29.246 1.00 94.69 109 MET A N 1
ATOM 866 C CA . MET A 1 109 ? 22.831 9.768 -28.685 1.00 94.69 109 MET A CA 1
ATOM 867 C C . MET A 1 109 ? 21.826 8.846 -27.999 1.00 94.69 109 MET A C 1
ATOM 869 O O . MET A 1 109 ? 21.505 9.065 -26.833 1.00 94.69 109 MET A O 1
ATOM 873 N N . MET A 1 110 ? 21.411 7.765 -28.671 1.00 93.06 110 MET A N 1
ATOM 874 C CA . MET A 1 110 ? 20.524 6.771 -28.065 1.00 93.06 110 MET A CA 1
ATOM 875 C C . MET A 1 110 ? 21.126 6.219 -26.772 1.00 93.06 110 MET A C 1
ATOM 877 O O . MET A 1 110 ? 20.436 6.131 -25.765 1.00 93.06 110 MET A O 1
ATOM 881 N N . GLN A 1 111 ? 22.417 5.883 -26.755 1.00 90.25 111 GLN A N 1
ATOM 882 C CA . GLN A 1 111 ? 23.075 5.380 -25.550 1.00 90.25 111 GLN A CA 1
ATOM 883 C C . GLN A 1 111 ? 23.020 6.386 -24.387 1.00 90.25 111 GLN A C 1
ATOM 885 O O . GLN A 1 111 ? 22.805 5.980 -23.245 1.00 90.25 111 GLN A O 1
ATOM 890 N N . MET A 1 112 ? 23.189 7.684 -24.656 1.00 91.44 112 MET A N 1
ATOM 891 C CA . MET A 1 112 ? 23.044 8.726 -23.634 1.00 91.44 112 MET A CA 1
ATOM 892 C C . MET A 1 112 ? 21.607 8.810 -23.104 1.00 91.44 112 MET A C 1
ATOM 894 O O . MET A 1 112 ? 21.420 8.837 -21.889 1.00 91.44 112 MET A O 1
ATOM 898 N N . GLU A 1 113 ? 20.609 8.789 -23.989 1.00 94.69 113 GLU A N 1
ATOM 899 C CA . GLU A 1 113 ? 19.187 8.800 -23.614 1.00 94.69 113 GLU A CA 1
ATOM 900 C C . GLU A 1 113 ? 18.811 7.574 -22.773 1.00 94.69 113 GLU A C 1
ATOM 902 O O . GLU A 1 113 ? 18.200 7.704 -21.713 1.00 94.69 113 GLU A O 1
ATOM 907 N N . TRP A 1 114 ? 19.247 6.381 -23.188 1.00 92.69 114 TRP A N 1
ATOM 908 C CA . TRP A 1 114 ? 19.020 5.141 -22.444 1.00 92.69 114 TRP A CA 1
ATOM 909 C C . TRP A 1 114 ? 19.627 5.188 -21.040 1.00 92.69 114 TRP A C 1
ATOM 911 O O . TRP A 1 114 ? 19.008 4.714 -20.086 1.00 92.69 114 TRP A O 1
ATOM 921 N N . ASN A 1 115 ? 20.818 5.769 -20.891 1.00 90.88 115 ASN A N 1
ATOM 922 C CA . ASN A 1 115 ? 21.458 5.911 -19.586 1.00 90.88 115 ASN A CA 1
ATOM 923 C C . ASN A 1 115 ? 20.683 6.858 -18.658 1.00 90.88 115 ASN A C 1
ATOM 925 O O . ASN A 1 115 ? 20.544 6.556 -17.469 1.00 90.88 115 ASN A O 1
ATOM 929 N N . ASP A 1 116 ? 20.159 7.968 -19.183 1.00 96.25 116 ASP A N 1
ATOM 930 C CA . ASP A 1 116 ? 19.321 8.882 -18.397 1.00 96.25 116 ASP A CA 1
ATOM 931 C C . ASP A 1 116 ? 18.012 8.206 -17.968 1.00 96.25 116 ASP A C 1
ATOM 933 O O . ASP A 1 116 ? 17.624 8.258 -16.797 1.00 96.25 116 ASP A O 1
ATOM 937 N N . GLU A 1 117 ? 17.379 7.466 -18.879 1.00 96.00 117 GLU A N 1
ATOM 938 C CA . GLU A 1 117 ? 16.133 6.758 -18.593 1.00 96.00 117 GLU A CA 1
ATOM 939 C C . GLU A 1 117 ? 16.327 5.684 -17.509 1.00 96.00 117 GLU A C 1
ATOM 941 O O . GLU A 1 117 ? 15.541 5.588 -16.560 1.00 96.00 117 GLU A O 1
ATOM 946 N N . ILE A 1 118 ? 17.426 4.922 -17.577 1.00 93.25 118 ILE A N 1
ATOM 947 C CA . ILE A 1 118 ? 17.793 3.945 -16.540 1.00 93.25 118 ILE A CA 1
ATOM 948 C C . ILE A 1 118 ? 18.006 4.639 -15.189 1.00 93.25 118 ILE A C 1
ATOM 950 O O . ILE A 1 118 ? 17.497 4.167 -14.164 1.00 93.25 118 ILE A O 1
ATOM 954 N N . TYR A 1 119 ? 18.718 5.768 -15.166 1.00 95.75 119 TYR A N 1
ATOM 955 C CA . TYR A 1 119 ? 18.940 6.542 -13.943 1.00 95.75 119 TYR A CA 1
ATOM 956 C C . TYR A 1 119 ? 17.620 7.035 -13.328 1.00 95.75 119 TYR A C 1
ATOM 958 O O . TYR A 1 119 ? 17.399 6.926 -12.110 1.00 95.75 119 TYR A O 1
ATOM 966 N N . ASN A 1 120 ? 16.705 7.521 -14.166 1.00 97.50 120 ASN A N 1
ATOM 967 C CA . ASN A 1 120 ? 15.384 7.973 -13.746 1.00 97.50 120 ASN A CA 1
ATOM 968 C C . ASN A 1 120 ? 14.562 6.820 -13.154 1.00 97.50 120 ASN A C 1
ATOM 970 O O . ASN A 1 120 ? 14.038 6.946 -12.039 1.00 97.50 120 ASN A O 1
ATOM 974 N N . ILE A 1 121 ? 14.514 5.665 -13.824 1.00 97.44 121 ILE A N 1
ATOM 975 C CA . ILE A 1 121 ? 13.829 4.462 -13.322 1.00 97.44 121 ILE A CA 1
ATOM 976 C C . ILE A 1 121 ? 14.399 4.033 -11.965 1.00 97.44 121 ILE A C 1
ATOM 978 O O . ILE A 1 121 ? 13.641 3.744 -11.030 1.00 97.44 121 ILE A O 1
ATOM 982 N N . GLU A 1 122 ? 15.722 4.031 -11.807 1.00 94.38 122 GLU A N 1
ATOM 983 C CA . GLU A 1 122 ? 16.375 3.674 -10.547 1.00 94.38 122 GLU A CA 1
ATOM 984 C C . GLU A 1 122 ? 15.976 4.638 -9.414 1.00 94.38 122 GLU A C 1
ATOM 986 O O . GLU A 1 122 ? 15.641 4.223 -8.294 1.00 94.38 122 GLU A O 1
ATOM 991 N N . LYS A 1 123 ? 15.962 5.945 -9.696 1.00 96.88 123 LYS A N 1
ATOM 992 C CA . LYS A 1 123 ? 15.512 6.981 -8.758 1.00 96.88 123 LYS A CA 1
ATOM 993 C C . LYS A 1 123 ? 14.061 6.760 -8.323 1.00 96.88 123 LYS A C 1
ATOM 995 O O . LYS A 1 123 ? 13.799 6.750 -7.114 1.00 96.88 123 LYS A O 1
ATOM 1000 N N . TYR A 1 124 ? 13.140 6.538 -9.261 1.00 97.62 124 TYR A N 1
ATOM 1001 C CA . TYR A 1 124 ? 11.733 6.275 -8.940 1.00 97.62 124 TYR A CA 1
ATOM 1002 C C . TY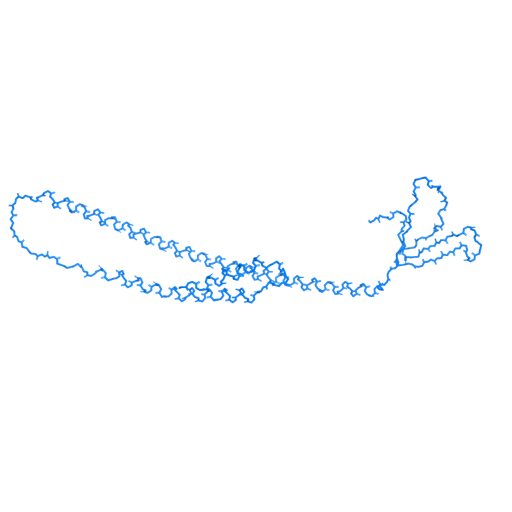R A 1 124 ? 11.558 4.986 -8.135 1.00 97.62 124 TYR A C 1
ATOM 1004 O O . TYR A 1 124 ? 10.859 4.981 -7.119 1.00 97.62 124 TYR A O 1
ATOM 1012 N N . THR A 1 125 ? 12.265 3.924 -8.513 1.00 96.44 125 THR A N 1
ATOM 1013 C CA . THR A 1 125 ? 12.216 2.628 -7.825 1.00 96.44 125 THR A CA 1
ATOM 1014 C C . THR A 1 125 ? 12.700 2.740 -6.379 1.00 96.44 125 THR A C 1
ATOM 1016 O O . THR A 1 125 ? 12.054 2.230 -5.460 1.00 96.44 125 THR A O 1
ATOM 1019 N N . ARG A 1 126 ? 13.796 3.471 -6.128 1.00 96.88 126 ARG A N 1
ATOM 1020 C CA . ARG A 1 126 ? 14.275 3.742 -4.760 1.00 96.88 126 ARG A CA 1
ATOM 1021 C C . ARG A 1 126 ? 13.256 4.531 -3.939 1.00 96.88 126 ARG A C 1
ATOM 1023 O O . ARG A 1 126 ? 13.052 4.211 -2.764 1.00 96.88 126 ARG A O 1
ATOM 1030 N N . GLY A 1 127 ? 12.624 5.538 -4.542 1.00 96.38 127 GLY A N 1
ATOM 1031 C CA . GLY A 1 127 ? 11.560 6.318 -3.906 1.00 96.38 127 GLY A CA 1
ATOM 1032 C C . GLY A 1 127 ? 10.373 5.442 -3.504 1.00 96.38 127 GLY A C 1
ATOM 1033 O O . GLY A 1 127 ? 9.953 5.463 -2.344 1.00 96.38 127 GLY A O 1
ATOM 1034 N N . LEU A 1 128 ? 9.907 4.601 -4.428 1.00 97.69 128 LEU A N 1
ATOM 1035 C CA . LEU A 1 128 ? 8.814 3.661 -4.197 1.00 97.69 128 LEU A CA 1
ATOM 1036 C C . LEU A 1 128 ? 9.151 2.652 -3.092 1.00 97.69 128 LEU A C 1
ATOM 1038 O O . LEU A 1 128 ? 8.361 2.468 -2.168 1.00 97.69 128 LEU A O 1
ATOM 1042 N N . ALA A 1 129 ? 10.345 2.057 -3.119 1.00 96.62 129 ALA A N 1
ATOM 1043 C CA . ALA A 1 129 ? 10.785 1.115 -2.090 1.00 96.62 129 ALA A CA 1
ATOM 1044 C C . ALA A 1 129 ? 10.845 1.762 -0.694 1.00 96.62 129 ALA A C 1
ATOM 1046 O O . ALA A 1 129 ? 10.482 1.137 0.307 1.00 96.62 129 ALA A O 1
ATOM 1047 N N . LYS A 1 130 ? 11.278 3.029 -0.610 1.00 96.62 130 LYS A N 1
ATOM 1048 C CA . LYS A 1 130 ? 11.280 3.791 0.648 1.00 96.62 130 LYS A CA 1
ATOM 1049 C C . LYS A 1 130 ? 9.855 4.033 1.152 1.00 96.62 130 LYS A C 1
ATOM 1051 O O . LYS A 1 130 ? 9.604 3.826 2.339 1.00 96.62 130 LYS A O 1
ATOM 1056 N N . ALA A 1 131 ? 8.937 4.428 0.271 1.00 97.06 131 ALA A N 1
ATOM 1057 C CA . ALA A 1 131 ? 7.532 4.635 0.617 1.00 97.06 131 ALA A CA 1
ATOM 1058 C C . ALA A 1 131 ? 6.858 3.332 1.081 1.00 97.06 131 ALA A C 1
ATOM 1060 O O . ALA A 1 131 ? 6.226 3.315 2.135 1.00 97.06 131 ALA A O 1
ATOM 1061 N N . ALA A 1 132 ? 7.070 2.226 0.362 1.00 96.75 132 ALA A N 1
ATOM 1062 C CA . ALA A 1 132 ? 6.540 0.910 0.717 1.00 96.75 132 ALA A CA 1
ATOM 1063 C C . ALA A 1 132 ? 7.048 0.429 2.088 1.00 96.75 132 ALA A C 1
ATOM 1065 O O . ALA A 1 132 ? 6.264 -0.021 2.923 1.00 96.75 132 ALA A O 1
ATOM 1066 N N . SER A 1 133 ? 8.348 0.586 2.363 1.00 95.62 133 SER A N 1
ATOM 1067 C CA . SER A 1 133 ? 8.917 0.270 3.680 1.00 95.62 133 SER A CA 1
ATOM 1068 C C . SER A 1 133 ? 8.330 1.151 4.789 1.00 95.62 133 SER A C 1
ATOM 1070 O O . SER A 1 133 ? 8.031 0.650 5.872 1.00 95.62 133 SER A O 1
ATOM 1072 N N . GLY A 1 134 ? 8.124 2.445 4.522 1.00 96.69 134 GLY A N 1
ATOM 1073 C CA . GLY A 1 134 ? 7.449 3.355 5.449 1.00 96.69 134 GLY A CA 1
ATOM 1074 C C . GLY A 1 134 ? 6.012 2.924 5.749 1.00 96.69 134 GLY A C 1
ATOM 1075 O O . GLY A 1 134 ? 5.623 2.860 6.912 1.00 96.69 134 GLY A O 1
ATOM 1076 N N . TYR A 1 135 ? 5.250 2.546 4.723 1.00 97.88 135 TYR A N 1
ATOM 1077 C CA . TYR A 1 135 ? 3.881 2.056 4.881 1.00 97.88 135 TYR A CA 1
ATOM 1078 C C . TYR A 1 135 ? 3.812 0.775 5.723 1.00 97.88 135 TYR A C 1
ATOM 1080 O O . TYR A 1 135 ? 2.967 0.664 6.609 1.00 97.88 135 TYR A O 1
ATOM 1088 N N . HIS A 1 136 ? 4.742 -0.162 5.516 1.00 96.12 136 HIS A N 1
ATOM 1089 C CA . HIS A 1 136 ? 4.802 -1.389 6.313 1.00 96.12 136 HIS A CA 1
ATOM 1090 C C . HIS A 1 136 ? 5.033 -1.109 7.807 1.00 96.12 136 HIS A C 1
ATOM 1092 O O . HIS A 1 136 ? 4.411 -1.750 8.652 1.00 96.12 136 HIS A O 1
ATOM 1098 N N . LYS A 1 137 ? 5.868 -0.114 8.142 1.00 96.56 137 LYS A N 1
ATOM 1099 C CA . LYS A 1 137 ? 6.067 0.318 9.536 1.00 96.56 137 LYS A CA 1
ATOM 1100 C C . LYS A 1 137 ? 4.779 0.863 10.150 1.00 96.56 137 LYS A C 1
ATOM 1102 O O . LYS A 1 137 ? 4.408 0.444 11.238 1.00 96.56 137 LYS A O 1
ATOM 1107 N N . VAL A 1 138 ? 4.066 1.725 9.424 1.00 97.50 138 VAL A N 1
ATOM 1108 C CA . VAL A 1 138 ? 2.789 2.289 9.892 1.00 97.50 138 VAL A CA 1
ATOM 1109 C C . VAL A 1 138 ? 1.739 1.196 10.106 1.00 97.50 138 VAL A C 1
ATOM 1111 O O . VAL A 1 138 ? 0.986 1.254 11.074 1.00 97.50 138 VAL A O 1
ATOM 1114 N N . LEU A 1 139 ? 1.684 0.179 9.241 1.00 97.25 139 LEU A N 1
ATOM 1115 C CA . LEU A 1 139 ? 0.784 -0.963 9.436 1.00 97.25 139 LEU A CA 1
ATOM 1116 C C . LEU A 1 139 ? 1.114 -1.755 10.702 1.00 97.25 139 LEU A C 1
ATOM 1118 O O . LEU A 1 139 ? 0.204 -2.149 11.431 1.00 97.25 139 LEU A O 1
ATOM 1122 N N . GLU A 1 140 ? 2.398 -1.986 10.964 1.00 96.25 140 GLU A N 1
ATOM 1123 C CA . GLU A 1 140 ? 2.848 -2.686 12.164 1.00 96.25 140 GLU A CA 1
ATOM 1124 C C . GLU A 1 140 ? 2.510 -1.892 13.433 1.00 96.25 140 GLU A C 1
ATOM 1126 O O . GLU A 1 140 ? 1.933 -2.444 14.370 1.00 96.25 140 GLU A O 1
ATOM 1131 N N . GLU A 1 141 ? 2.777 -0.586 13.437 1.00 96.88 141 GLU A N 1
ATOM 1132 C CA . GLU A 1 141 ? 2.402 0.313 14.533 1.00 96.88 141 GLU A CA 1
ATOM 1133 C C . GLU A 1 141 ? 0.883 0.333 14.749 1.00 96.88 141 GLU A C 1
ATOM 1135 O O . GLU A 1 141 ? 0.411 0.209 15.880 1.00 96.88 141 GLU A O 1
ATOM 1140 N N . ASN A 1 142 ? 0.099 0.404 13.670 1.00 97.50 142 ASN A N 1
ATOM 1141 C CA . ASN A 1 142 ? -1.359 0.349 13.742 1.00 97.50 142 ASN A CA 1
ATOM 1142 C C . ASN A 1 142 ? -1.833 -0.984 14.340 1.00 97.50 142 ASN A C 1
ATOM 1144 O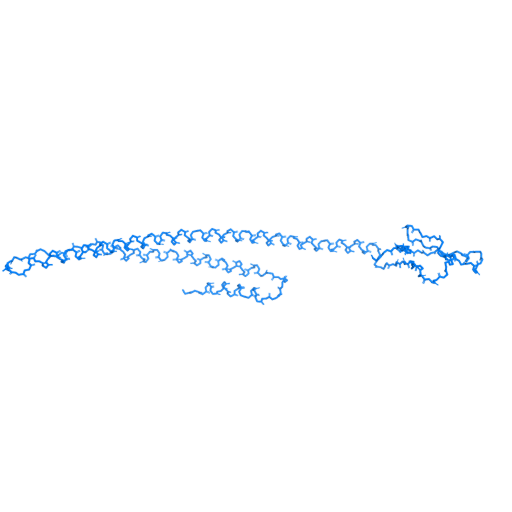 O . ASN A 1 142 ? -2.685 -0.988 15.227 1.00 97.50 142 ASN A O 1
ATOM 1148 N N . ARG A 1 143 ? -1.232 -2.115 13.946 1.00 96.44 143 ARG A N 1
ATOM 1149 C CA . ARG A 1 143 ? -1.544 -3.429 14.532 1.00 96.44 143 ARG A CA 1
ATOM 1150 C C . ARG A 1 143 ? -1.274 -3.450 16.035 1.00 96.44 143 ARG A C 1
ATOM 1152 O O . ARG A 1 143 ? -2.102 -3.945 16.797 1.00 96.44 143 ARG A O 1
ATOM 1159 N N . GLN A 1 144 ? -0.136 -2.912 16.466 1.00 95.88 144 GLN A N 1
ATOM 1160 C CA . GLN A 1 144 ? 0.233 -2.867 17.881 1.00 95.88 144 GLN A CA 1
ATOM 1161 C C . GLN A 1 144 ? -0.726 -1.991 18.689 1.00 95.88 144 GLN A C 1
ATOM 1163 O O . GLN A 1 144 ? -1.235 -2.438 19.716 1.00 95.88 144 GLN A O 1
ATOM 1168 N N . LEU A 1 145 ? -1.023 -0.780 18.212 1.00 95.19 145 LEU A N 1
ATOM 1169 C CA . LEU A 1 145 ? -1.961 0.136 18.866 1.00 95.19 145 LEU A CA 1
ATOM 1170 C C . LEU A 1 145 ? -3.377 -0.442 18.914 1.00 95.19 145 LEU A C 1
ATOM 1172 O O . LEU A 1 145 ? -4.048 -0.359 19.942 1.00 95.19 145 LEU A O 1
ATOM 1176 N N . TYR A 1 146 ? -3.825 -1.064 17.824 1.00 92.56 146 TYR A N 1
ATOM 1177 C CA . TYR A 1 146 ? -5.122 -1.723 17.762 1.00 92.56 146 TYR A CA 1
ATOM 1178 C C . TYR A 1 146 ? -5.233 -2.835 18.808 1.00 92.56 146 TYR A C 1
ATOM 1180 O O . TYR A 1 146 ? -6.216 -2.877 19.552 1.00 92.56 146 TYR A O 1
ATOM 1188 N N . ASN A 1 147 ? -4.208 -3.685 18.914 1.00 91.00 147 ASN A N 1
ATOM 1189 C CA . ASN A 1 147 ? -4.153 -4.744 19.920 1.00 91.00 147 ASN A CA 1
ATOM 1190 C C . ASN A 1 147 ? -4.146 -4.167 21.341 1.00 91.00 147 ASN A C 1
ATOM 1192 O O . ASN A 1 147 ? -4.961 -4.586 22.154 1.00 91.00 147 ASN A O 1
ATOM 1196 N N . GLN A 1 148 ? -3.339 -3.138 21.621 1.00 90.56 148 GLN A N 1
ATOM 1197 C CA . GLN A 1 148 ? -3.333 -2.470 22.931 1.00 90.56 148 GLN A CA 1
ATOM 1198 C C . GLN A 1 148 ? -4.722 -1.936 23.307 1.00 90.56 148 GLN A C 1
ATOM 1200 O O . GLN A 1 148 ? -5.210 -2.169 24.412 1.00 90.56 148 GLN A O 1
ATOM 1205 N N . VAL A 1 149 ? -5.404 -1.257 22.379 1.00 89.81 149 VAL A N 1
ATOM 1206 C CA . VAL A 1 149 ? -6.774 -0.767 22.597 1.00 89.81 149 VAL A CA 1
ATOM 1207 C C . VAL A 1 149 ? -7.754 -1.923 22.823 1.00 89.81 149 VAL A C 1
ATOM 1209 O O . VAL A 1 149 ? -8.707 -1.780 23.598 1.00 89.81 149 VAL A O 1
ATOM 1212 N N . GLN A 1 150 ? -7.560 -3.064 22.158 1.00 88.06 150 GLN A N 1
ATOM 1213 C CA . GLN A 1 150 ? -8.387 -4.246 22.380 1.00 88.06 150 GLN A CA 1
ATOM 1214 C C . GLN A 1 150 ? -8.147 -4.896 23.744 1.00 88.06 150 GLN A C 1
ATOM 1216 O O . GLN A 1 150 ? -9.139 -5.208 24.409 1.00 88.06 150 GLN A O 1
ATOM 1221 N N . ASP A 1 151 ? -6.888 -5.049 24.157 1.00 85.81 151 ASP A N 1
ATOM 1222 C CA . ASP A 1 151 ? -6.479 -5.661 25.427 1.00 85.81 151 ASP A CA 1
ATOM 1223 C C . ASP A 1 151 ? -6.988 -4.847 26.621 1.00 85.81 151 ASP A C 1
ATOM 1225 O O . ASP A 1 151 ? -7.548 -5.401 27.571 1.00 85.81 151 ASP A O 1
ATOM 1229 N N . LEU A 1 152 ? -6.904 -3.514 26.527 1.00 83.06 152 LEU A N 1
ATOM 1230 C CA . LEU A 1 152 ? -7.467 -2.594 27.520 1.00 83.06 152 LEU A CA 1
ATOM 1231 C C . LEU A 1 152 ? -8.995 -2.709 27.639 1.00 83.06 152 LEU A C 1
ATOM 1233 O O . LEU A 1 152 ? -9.556 -2.452 28.702 1.00 83.06 152 LEU A O 1
ATOM 1237 N N . LYS A 1 153 ? -9.689 -3.116 26.570 1.00 77.50 153 LYS A N 1
ATOM 1238 C CA . LYS A 1 153 ? -11.152 -3.293 26.547 1.00 77.50 153 LYS A CA 1
ATOM 1239 C C . LYS A 1 153 ? -11.638 -4.637 27.111 1.00 77.50 153 LYS A C 1
ATOM 1241 O O . LYS A 1 153 ? -12.825 -4.925 26.978 1.00 77.50 153 LYS A O 1
ATOM 1246 N N . VAL A 1 154 ? -10.773 -5.400 27.786 1.00 68.94 154 VAL A N 1
ATOM 1247 C CA . VAL A 1 154 ? -10.992 -6.793 28.217 1.00 68.94 154 VAL A CA 1
ATOM 1248 C C . VAL A 1 154 ? -11.013 -7.741 27.009 1.00 68.94 154 VAL A C 1
ATOM 1250 O O . VAL A 1 154 ? -11.788 -7.575 26.064 1.00 68.94 154 VAL A O 1
ATOM 1253 N N . SER A 1 155 ? -10.136 -8.752 27.048 1.00 76.94 155 SER A N 1
ATOM 1254 C CA . SER A 1 155 ? -9.965 -9.752 25.979 1.00 76.94 155 SER A CA 1
ATOM 1255 C C . SER A 1 155 ? -11.252 -10.544 25.704 1.00 76.94 155 SER A C 1
ATOM 1257 O O . SER A 1 155 ? -11.623 -10.764 24.552 1.00 76.94 155 SER A O 1
ATOM 1259 N N . ILE A 1 156 ? -11.983 -10.919 26.759 1.00 86.12 156 ILE A N 1
ATOM 1260 C CA . ILE A 1 156 ? -13.272 -11.603 26.636 1.00 86.12 156 ILE A CA 1
ATOM 1261 C C . ILE A 1 156 ? -14.377 -10.561 26.508 1.00 86.12 156 ILE A C 1
ATOM 1263 O O . ILE A 1 156 ? -14.578 -9.733 27.398 1.00 86.12 156 ILE A O 1
ATOM 1267 N N . ARG A 1 157 ? -15.131 -10.640 25.410 1.00 87.25 157 ARG A N 1
ATOM 1268 C CA . ARG A 1 157 ? -16.290 -9.785 25.153 1.00 87.25 157 ARG A CA 1
ATOM 1269 C C . ARG A 1 157 ? -17.536 -10.640 25.043 1.00 87.25 157 ARG A C 1
ATOM 1271 O O . ARG A 1 157 ? -17.602 -11.547 24.218 1.00 87.25 157 ARG A O 1
ATOM 1278 N N . VAL A 1 158 ? -18.530 -10.333 25.863 1.00 91.56 158 VAL A N 1
ATOM 1279 C CA . VAL A 1 158 ? -19.829 -10.995 25.854 1.00 91.56 158 VAL A CA 1
ATOM 1280 C C . VAL A 1 158 ? -20.838 -10.051 25.218 1.00 91.56 158 VAL A C 1
ATOM 1282 O O . VAL A 1 158 ? -21.126 -8.968 25.733 1.00 91.56 158 VAL A O 1
ATOM 1285 N N . TYR A 1 159 ? -21.380 -10.475 24.082 1.00 93.38 159 TYR A N 1
ATOM 1286 C CA . TYR A 1 159 ? -22.435 -9.769 23.371 1.00 93.38 159 TYR A CA 1
ATOM 1287 C C . TYR A 1 159 ? -23.745 -10.540 23.484 1.00 93.38 159 TYR A C 1
ATOM 1289 O O . TYR A 1 159 ? -23.762 -11.765 23.377 1.00 93.38 159 TYR A O 1
ATOM 1297 N N . CYS A 1 160 ? -24.850 -9.821 23.654 1.00 94.12 160 CYS A N 1
ATOM 1298 C CA . CYS A 1 160 ? -26.187 -10.398 23.566 1.00 94.12 160 CYS A CA 1
ATOM 1299 C C . CYS A 1 160 ? -26.882 -9.866 22.311 1.00 94.12 160 CYS A C 1
ATOM 1301 O O . CYS A 1 160 ? -26.802 -8.674 22.028 1.00 94.12 160 CYS A O 1
ATOM 1303 N N . ARG A 1 161 ? -27.580 -10.719 21.555 1.00 93.69 161 ARG A N 1
ATOM 1304 C CA . ARG A 1 161 ? -28.435 -10.298 20.437 1.00 93.69 161 ARG A CA 1
ATOM 1305 C C . ARG A 1 161 ? -29.836 -10.843 20.645 1.00 93.69 161 ARG A C 1
ATOM 1307 O O . ARG A 1 161 ? -30.037 -12.054 20.668 1.00 93.69 161 ARG A O 1
ATOM 1314 N N . VAL A 1 162 ? -30.801 -9.941 20.762 1.00 92.19 162 VAL A N 1
ATOM 1315 C CA . VAL A 1 162 ? -32.217 -10.296 20.782 1.00 92.19 162 VAL A CA 1
ATOM 1316 C C . VAL A 1 162 ? -32.619 -10.665 19.359 1.00 92.19 162 VAL A C 1
ATOM 1318 O O . VAL A 1 162 ? -32.390 -9.902 18.425 1.00 92.19 162 VAL A O 1
ATOM 1321 N N . ARG A 1 163 ? -33.191 -11.853 19.176 1.00 89.44 163 ARG A N 1
ATOM 1322 C CA . ARG A 1 163 ? -33.676 -12.312 17.872 1.00 89.44 163 ARG A CA 1
ATOM 1323 C C . ARG A 1 163 ? -35.041 -11.667 17.570 1.00 89.44 163 ARG A C 1
ATOM 1325 O O . ARG A 1 163 ? -35.884 -11.644 18.465 1.00 89.44 163 ARG A O 1
ATOM 1332 N N . PRO A 1 164 ? -35.297 -11.177 16.344 1.00 88.00 164 PRO A N 1
ATOM 1333 C CA . PRO A 1 164 ? -36.638 -10.763 15.942 1.00 88.00 164 PRO A CA 1
ATOM 1334 C C . PRO A 1 164 ? -37.612 -11.943 15.883 1.00 88.00 164 PRO A C 1
ATOM 1336 O O . PRO A 1 164 ? -37.225 -13.078 15.592 1.00 88.00 164 PRO A O 1
ATOM 1339 N N . PHE A 1 165 ? -38.887 -11.657 16.148 1.00 84.00 165 PHE A N 1
ATOM 1340 C CA . PHE A 1 165 ? -39.959 -12.637 16.014 1.00 84.00 165 PHE A CA 1
ATOM 1341 C C . PHE A 1 165 ? -40.129 -13.036 14.548 1.00 84.00 165 PHE A C 1
ATOM 1343 O O . PHE A 1 165 ? -40.102 -12.192 13.652 1.00 84.00 165 PHE A O 1
ATOM 1350 N N . LEU A 1 166 ? -40.285 -14.334 14.308 1.00 81.38 166 LEU A N 1
ATOM 1351 C CA . LEU A 1 166 ? -40.556 -14.864 12.975 1.00 81.38 166 LEU A CA 1
ATOM 1352 C C . LEU A 1 166 ? -42.050 -14.753 12.652 1.00 81.38 166 LEU A C 1
ATOM 1354 O O . LEU A 1 166 ? -42.898 -14.831 13.542 1.00 81.38 166 LEU A O 1
ATOM 1358 N N . LEU A 1 167 ? -42.375 -14.637 11.364 1.00 77.44 167 LEU A N 1
ATOM 1359 C CA . LEU A 1 167 ? -43.753 -14.736 10.879 1.00 77.44 167 LEU A CA 1
ATOM 1360 C C . LEU A 1 167 ? -44.353 -16.083 11.318 1.00 77.44 167 LEU A C 1
ATOM 1362 O O . LEU A 1 167 ? -43.776 -17.135 11.054 1.00 77.44 167 LEU A O 1
ATOM 1366 N N . GLY A 1 168 ? -45.485 -16.041 12.026 1.00 71.44 168 GLY A N 1
ATOM 1367 C CA . GLY A 1 168 ? -46.155 -17.223 12.585 1.00 71.44 168 GLY A CA 1
ATOM 1368 C C . GLY A 1 168 ? -45.886 -17.492 14.071 1.00 71.44 168 GLY A C 1
ATOM 1369 O O . GLY A 1 168 ? -46.598 -18.298 14.668 1.00 71.44 168 GLY A O 1
ATOM 1370 N N . GLN A 1 169 ? -44.936 -16.800 14.712 1.00 73.44 169 GLN A N 1
ATOM 1371 C CA . GLN A 1 169 ? -44.903 -16.743 16.177 1.00 73.44 169 GLN A CA 1
ATOM 1372 C C . GLN A 1 169 ? -46.001 -15.801 16.674 1.00 73.44 169 GLN A C 1
ATOM 1374 O O . GLN A 1 169 ? -46.121 -14.668 16.197 1.00 73.44 169 GLN A O 1
ATOM 1379 N N . ALA A 1 170 ? -46.785 -16.265 17.653 1.00 64.12 170 ALA A N 1
ATOM 1380 C CA . ALA A 1 170 ? -47.722 -15.405 18.362 1.00 64.12 170 ALA A CA 1
ATOM 1381 C C . ALA A 1 170 ? -46.967 -14.154 18.829 1.00 64.12 170 ALA A C 1
ATOM 1383 O O . ALA A 1 170 ? -45.895 -14.273 19.427 1.00 64.12 170 ALA A O 1
ATOM 1384 N N . HIS A 1 171 ? -47.506 -12.969 18.535 1.00 64.06 171 HIS A N 1
ATOM 1385 C CA . HIS A 1 171 ? -46.985 -11.677 18.996 1.00 64.06 171 HIS A CA 1
ATOM 1386 C C . HIS A 1 171 ? -47.215 -11.516 20.508 1.00 64.06 171 HIS A C 1
ATOM 1388 O O . HIS A 1 171 ? -47.810 -10.544 20.967 1.00 64.06 171 HIS A O 1
ATOM 1394 N N . GLY A 1 172 ? -46.811 -12.517 21.291 1.00 60.62 172 GLY A N 1
ATOM 1395 C CA . GLY A 1 172 ? -46.825 -12.450 22.737 1.00 60.62 172 GLY A CA 1
ATOM 1396 C C . GLY A 1 172 ? -45.962 -11.281 23.188 1.00 60.62 172 GLY A C 1
ATOM 1397 O O . GLY A 1 172 ? -44.965 -10.947 22.542 1.00 60.62 172 GLY A O 1
ATOM 1398 N N . GLN A 1 173 ? -46.356 -10.656 24.297 1.00 66.94 173 GLN A N 1
ATOM 1399 C CA . GLN A 1 173 ? -45.519 -9.663 24.957 1.00 66.94 173 GLN A CA 1
ATOM 1400 C C . GLN A 1 173 ? -44.099 -10.218 25.103 1.00 66.94 173 GLN A C 1
ATOM 1402 O O . GLN A 1 173 ? -43.887 -11.288 25.675 1.00 66.94 173 GLN A O 1
ATOM 1407 N N . SER A 1 174 ? -43.134 -9.489 24.544 1.00 77.19 174 SER A N 1
ATOM 1408 C CA . SER A 1 174 ? -41.722 -9.787 24.723 1.00 77.19 174 SER A CA 1
ATOM 1409 C C . SER A 1 174 ? -41.405 -9.779 26.215 1.00 77.19 174 SER A C 1
ATOM 1411 O O . SER A 1 174 ? -41.685 -8.804 26.906 1.00 77.19 174 SER A O 1
ATOM 1413 N N . THR A 1 175 ? -40.779 -10.845 26.709 1.00 86.81 175 THR A N 1
ATOM 1414 C CA . THR A 1 175 ? -40.226 -10.884 28.069 1.00 86.81 175 THR A CA 1
ATOM 1415 C C . THR A 1 175 ? -39.008 -9.968 28.221 1.00 86.81 175 THR A C 1
ATOM 1417 O O . THR A 1 175 ? -38.589 -9.697 29.342 1.00 86.81 175 THR A O 1
ATOM 1420 N N . VAL A 1 176 ? -38.439 -9.455 27.122 1.00 88.88 176 VAL A N 1
ATOM 1421 C CA . VAL A 1 176 ? -37.456 -8.364 27.165 1.00 88.88 176 VAL A CA 1
ATOM 1422 C C . VAL A 1 176 ? -38.176 -7.052 27.448 1.00 88.88 176 VAL A C 1
ATOM 1424 O O . VAL A 1 176 ? -39.011 -6.628 26.652 1.00 88.88 176 VAL A O 1
ATOM 1427 N N . ASP A 1 177 ? -37.805 -6.424 28.557 1.00 88.62 177 ASP A N 1
ATOM 1428 C CA . ASP A 1 177 ? -38.431 -5.217 29.097 1.00 88.62 177 ASP A CA 1
ATOM 1429 C C . ASP A 1 177 ? -37.612 -3.960 28.781 1.00 88.62 177 ASP A C 1
ATOM 1431 O O . ASP A 1 177 ? -38.147 -2.956 28.319 1.00 88.62 177 ASP A O 1
ATOM 1435 N N . TYR A 1 178 ? -36.286 -4.026 28.945 1.00 89.81 178 TYR A N 1
ATOM 1436 C CA . TYR A 1 178 ? -35.404 -2.894 28.664 1.00 89.81 178 TYR A CA 1
ATOM 1437 C C . TYR A 1 178 ? -34.051 -3.337 28.100 1.00 89.81 178 TYR A C 1
ATOM 1439 O O . TYR A 1 178 ? -33.496 -4.359 28.504 1.00 89.81 178 TYR A O 1
ATOM 1447 N N . ILE A 1 179 ? -33.520 -2.542 27.168 1.00 91.88 179 ILE A N 1
ATOM 1448 C CA . ILE A 1 179 ? -32.172 -2.682 26.607 1.00 91.88 179 ILE A CA 1
ATOM 1449 C C . ILE A 1 179 ? -31.482 -1.324 26.741 1.00 91.88 179 ILE A C 1
ATOM 1451 O O . ILE A 1 179 ? -31.828 -0.389 26.012 1.00 91.88 179 ILE A O 1
ATOM 1455 N N . GLY A 1 180 ? -30.528 -1.237 27.664 1.00 88.88 180 GLY A N 1
ATOM 1456 C CA . GLY A 1 180 ? -29.718 -0.051 27.920 1.00 88.88 180 GLY A CA 1
ATOM 1457 C C . GLY A 1 180 ? -28.574 0.116 26.926 1.00 88.88 180 GLY A C 1
ATOM 1458 O O . GLY A 1 180 ? -28.051 -0.853 26.371 1.00 88.88 180 GLY A O 1
ATOM 1459 N N . GLU A 1 181 ? -28.186 1.368 26.689 1.00 87.56 181 GLU A N 1
ATOM 1460 C CA . GLU A 1 181 ? -27.068 1.730 25.801 1.00 87.56 181 GLU A CA 1
ATOM 1461 C C . GLU A 1 181 ? -25.702 1.315 26.369 1.00 87.56 181 GLU A C 1
ATOM 1463 O O . GLU A 1 181 ? -24.747 1.103 25.625 1.00 87.56 181 GLU A O 1
ATOM 1468 N N . ASP A 1 182 ? -25.646 1.124 27.682 1.00 86.88 182 ASP A N 1
ATOM 1469 C CA . ASP A 1 182 ? -24.512 0.652 28.472 1.00 86.88 182 ASP A CA 1
ATOM 1470 C C . ASP A 1 182 ? -24.321 -0.876 28.433 1.00 86.88 182 ASP A C 1
ATOM 1472 O O . ASP A 1 182 ? -23.407 -1.399 29.065 1.00 86.88 182 ASP A O 1
ATOM 1476 N N . GLY A 1 183 ? -25.161 -1.602 27.686 1.00 90.50 183 GLY A N 1
ATOM 1477 C CA . GLY A 1 183 ? -25.084 -3.058 27.572 1.00 90.50 183 GLY A CA 1
ATOM 1478 C C . GLY A 1 183 ? -25.869 -3.817 28.644 1.00 90.50 183 GLY A C 1
ATOM 1479 O O . GLY A 1 183 ? -25.735 -5.038 28.746 1.00 90.50 183 GLY A O 1
ATOM 1480 N N . ASN A 1 184 ? -26.729 -3.138 29.406 1.00 94.62 184 ASN A N 1
ATOM 1481 C CA . ASN A 1 184 ? -27.656 -3.790 30.327 1.00 94.62 184 ASN A CA 1
ATOM 1482 C C . ASN A 1 184 ? -28.907 -4.318 29.601 1.00 94.62 184 ASN A C 1
ATOM 1484 O O . ASN A 1 184 ? -29.570 -3.596 28.857 1.00 94.62 184 ASN A O 1
ATOM 1488 N N . LEU A 1 185 ? -29.263 -5.581 29.841 1.00 94.81 185 LEU A N 1
ATOM 1489 C CA . LEU A 1 185 ? -30.487 -6.224 29.355 1.00 94.81 185 LEU A CA 1
ATOM 1490 C C . LEU A 1 185 ? -31.371 -6.611 30.537 1.00 94.81 185 LEU A C 1
ATOM 1492 O O . LEU A 1 185 ? -30.946 -7.379 31.400 1.00 94.81 185 LEU A O 1
ATOM 1496 N N . THR A 1 186 ? -32.620 -6.160 30.536 1.00 93.81 186 THR A N 1
ATOM 1497 C CA . THR A 1 186 ? -33.604 -6.520 31.557 1.00 93.81 186 THR A CA 1
ATOM 1498 C C . THR A 1 186 ? -34.687 -7.423 30.982 1.00 93.81 186 THR A C 1
ATOM 1500 O O . THR A 1 186 ? -35.336 -7.093 29.988 1.00 93.81 186 THR A O 1
ATOM 1503 N N . ILE A 1 187 ? -34.886 -8.565 31.639 1.00 92.44 187 ILE A N 1
ATOM 1504 C CA . ILE A 1 187 ? -35.899 -9.567 31.308 1.00 92.44 187 ILE A CA 1
ATOM 1505 C C . ILE A 1 187 ? -36.905 -9.631 32.455 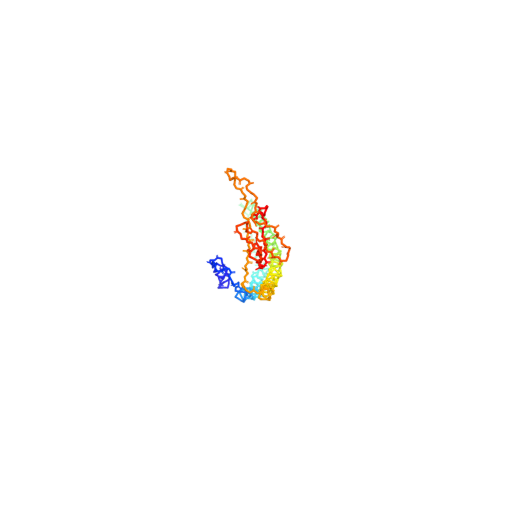1.00 92.44 187 ILE A C 1
ATOM 1507 O O . ILE A 1 187 ? -36.528 -9.765 33.624 1.00 92.44 187 ILE A O 1
ATOM 1511 N N . VAL A 1 188 ? -38.185 -9.564 32.114 1.00 91.50 188 VAL A N 1
ATOM 1512 C CA . VAL A 1 188 ? -39.302 -9.760 33.035 1.00 91.50 188 VAL A CA 1
ATOM 1513 C C . VAL A 1 188 ? -39.810 -11.186 32.883 1.00 91.50 188 VAL A C 1
ATOM 1515 O O . VAL A 1 188 ? -39.975 -11.681 31.774 1.00 91.50 188 VAL A O 1
ATOM 1518 N N . ASN A 1 189 ? -40.047 -11.867 33.999 1.00 87.06 189 ASN A N 1
ATOM 1519 C CA . ASN A 1 189 ? -40.682 -13.173 34.029 1.00 87.06 189 ASN A CA 1
ATOM 1520 C C . ASN A 1 189 ? -42.074 -13.042 34.667 1.00 87.06 189 ASN A C 1
ATOM 1522 O O . ASN A 1 189 ? -42.156 -12.912 35.890 1.00 87.06 189 ASN A O 1
ATOM 1526 N N . PRO A 1 190 ? -43.160 -13.128 33.880 1.00 82.62 190 PRO A N 1
ATOM 1527 C CA . PRO A 1 190 ? -44.519 -12.986 34.401 1.00 82.62 190 PRO A CA 1
ATOM 1528 C C . PRO A 1 190 ? -44.935 -14.125 35.349 1.00 82.62 190 PRO A C 1
ATOM 1530 O O . PRO A 1 190 ? -45.897 -13.974 36.093 1.00 82.62 190 PRO A O 1
ATOM 1533 N N . ALA A 1 191 ? -44.216 -15.254 35.360 1.00 83.19 191 ALA A N 1
ATOM 1534 C CA . ALA A 1 191 ? -44.504 -16.394 36.231 1.00 83.19 191 ALA A CA 1
ATOM 1535 C C . ALA A 1 191 ? -43.871 -16.283 37.634 1.00 83.19 191 ALA A C 1
ATOM 1537 O O . ALA A 1 191 ? -44.102 -17.151 38.476 1.00 83.19 191 ALA A O 1
ATOM 1538 N N . LYS A 1 192 ? -43.051 -15.256 37.902 1.00 83.94 192 LYS A N 1
ATOM 1539 C CA . LYS A 1 192 ? -42.403 -15.032 39.207 1.00 83.94 192 LYS A CA 1
ATOM 1540 C C . LYS A 1 192 ? -42.875 -13.713 39.821 1.00 83.94 192 LYS A C 1
ATOM 1542 O O . LYS A 1 192 ? -43.162 -12.767 39.099 1.00 83.94 192 LYS A O 1
ATOM 1547 N N . GLN A 1 193 ? -42.930 -13.635 41.153 1.00 80.31 193 GLN A N 1
ATOM 1548 C CA . GLN A 1 193 ? -43.305 -12.416 41.884 1.00 80.31 193 GLN A CA 1
ATOM 1549 C C . GLN A 1 193 ? -42.148 -11.868 42.733 1.00 80.31 193 GLN A C 1
ATOM 1551 O O . GLN A 1 193 ? -41.219 -12.590 43.096 1.00 80.31 193 GLN A O 1
ATOM 1556 N N . GLY A 1 194 ? -42.201 -10.570 43.048 1.00 77.44 194 GLY A N 1
ATOM 1557 C CA . GLY A 1 194 ? -41.206 -9.894 43.886 1.00 77.44 194 GLY A CA 1
ATOM 1558 C C . GLY A 1 194 ? -39.860 -9.671 43.186 1.00 77.44 194 GLY A C 1
ATOM 1559 O O . GLY A 1 194 ? -39.808 -9.394 41.989 1.00 77.44 194 GLY A O 1
ATOM 1560 N N . LYS A 1 195 ? -38.752 -9.787 43.932 1.00 76.94 195 LYS A N 1
ATOM 1561 C CA . LYS A 1 195 ? -37.382 -9.528 43.433 1.00 76.94 195 LYS A CA 1
ATOM 1562 C C . LYS A 1 195 ? -36.970 -10.396 42.234 1.00 76.94 195 LYS A C 1
ATOM 1564 O O . LYS A 1 195 ? -36.094 -9.990 41.482 1.00 76.94 195 LYS A O 1
ATOM 1569 N N . ASP A 1 196 ? -37.595 -11.557 42.042 1.00 79.44 196 ASP A N 1
ATOM 1570 C CA . ASP A 1 196 ? -37.280 -12.484 40.947 1.00 79.44 196 ASP A CA 1
ATOM 1571 C C . ASP A 1 196 ? -38.097 -12.262 39.669 1.00 79.44 196 ASP A C 1
ATOM 1573 O O . ASP A 1 196 ? -37.819 -12.903 38.651 1.00 79.44 196 ASP A O 1
ATOM 1577 N N . ALA A 1 197 ? -39.089 -11.367 39.703 1.00 87.19 197 ALA A N 1
ATOM 1578 C CA . ALA A 1 197 ? -39.927 -11.050 38.549 1.00 87.19 197 ALA A CA 1
ATOM 1579 C C . ALA A 1 197 ? -39.158 -10.296 37.454 1.00 87.19 197 ALA A C 1
ATOM 1581 O O . ALA A 1 197 ? -39.536 -10.354 36.288 1.00 87.19 197 ALA A O 1
ATOM 1582 N N . ARG A 1 198 ? -38.072 -9.598 37.809 1.00 90.56 198 ARG A N 1
ATOM 1583 C CA . ARG A 1 198 ? -37.274 -8.778 36.892 1.00 90.56 198 ARG A CA 1
ATOM 1584 C C . ARG A 1 198 ? -35.792 -9.039 37.130 1.00 90.56 198 ARG A C 1
ATOM 1586 O O . ARG A 1 198 ? -35.311 -8.863 38.246 1.00 90.56 198 ARG A O 1
ATOM 1593 N N . ARG A 1 199 ? -35.065 -9.460 36.093 1.00 91.12 199 ARG A N 1
ATOM 1594 C CA . ARG A 1 199 ? -33.616 -9.704 36.164 1.00 91.12 199 ARG A CA 1
ATOM 1595 C C . ARG A 1 199 ? -32.871 -8.871 35.138 1.00 91.12 199 ARG A C 1
ATOM 1597 O O . ARG A 1 199 ? -33.263 -8.831 33.976 1.00 91.12 199 ARG A O 1
ATOM 1604 N N . THR A 1 200 ? -31.784 -8.250 35.582 1.00 93.31 200 THR A N 1
ATOM 1605 C CA . THR A 1 200 ? -30.891 -7.455 34.738 1.00 93.31 200 THR A CA 1
ATOM 1606 C C . THR A 1 200 ? -29.562 -8.181 34.571 1.00 93.31 200 THR A C 1
ATOM 1608 O O . THR A 1 200 ? -28.988 -8.661 35.546 1.00 93.31 200 THR A O 1
ATOM 1611 N N . PHE A 1 201 ? -29.092 -8.259 33.331 1.00 93.75 201 PHE A N 1
ATOM 1612 C CA . PHE A 1 201 ? -27.832 -8.871 32.928 1.00 93.75 201 PHE A CA 1
ATOM 1613 C C . PHE A 1 201 ? -26.954 -7.813 32.260 1.00 93.75 201 PHE A C 1
ATOM 1615 O O . PHE A 1 201 ? -27.445 -7.066 31.415 1.00 93.75 201 PHE A O 1
ATOM 1622 N N . ALA A 1 202 ? -25.673 -7.766 32.617 1.00 93.88 202 ALA A N 1
ATOM 1623 C CA . ALA A 1 202 ? -24.710 -6.834 32.039 1.00 93.88 202 ALA A CA 1
ATOM 1624 C C . ALA A 1 202 ? -23.881 -7.525 30.947 1.00 93.88 202 ALA A C 1
ATOM 1626 O O . ALA A 1 202 ? -23.308 -8.592 31.171 1.00 93.88 202 ALA A O 1
ATOM 1627 N N . PHE A 1 203 ? -23.812 -6.902 29.775 1.00 93.44 203 PHE A N 1
ATOM 1628 C CA . PHE A 1 203 ? -23.039 -7.340 28.614 1.00 93.44 203 PHE A CA 1
ATOM 1629 C C . PHE A 1 203 ? -22.154 -6.197 28.114 1.00 93.44 203 PHE A C 1
ATOM 1631 O O . PHE A 1 203 ? -22.401 -5.034 28.416 1.00 93.44 203 PHE A O 1
ATOM 1638 N N . ASN A 1 204 ? -21.164 -6.496 27.270 1.00 91.88 204 ASN A N 1
ATOM 1639 C CA . ASN A 1 204 ? -20.379 -5.444 26.615 1.00 91.88 204 ASN A CA 1
ATOM 1640 C C . ASN A 1 204 ? -21.213 -4.652 25.600 1.00 91.88 204 ASN A C 1
ATOM 1642 O O . ASN A 1 204 ? -20.943 -3.479 25.352 1.00 91.88 204 ASN A O 1
ATOM 1646 N N . LYS A 1 205 ? -22.186 -5.311 24.959 1.00 92.69 205 LYS A N 1
ATOM 1647 C CA . LYS A 1 205 ? -23.185 -4.682 24.089 1.00 92.69 205 LYS A CA 1
ATOM 1648 C C . LYS A 1 205 ? -24.374 -5.615 23.908 1.00 92.69 205 LYS A C 1
ATOM 1650 O O . LYS A 1 205 ? -24.205 -6.830 23.770 1.00 92.69 205 LYS A O 1
ATOM 1655 N N . VAL A 1 206 ? -25.562 -5.028 23.846 1.00 94.75 206 VAL A N 1
ATOM 1656 C CA . VAL A 1 206 ? -26.807 -5.737 23.556 1.00 94.75 206 VAL A CA 1
ATOM 1657 C C . VAL A 1 206 ? -27.375 -5.222 22.236 1.00 94.75 206 VAL A C 1
ATOM 1659 O O . VAL A 1 206 ? -27.631 -4.032 22.071 1.00 94.75 206 VAL A O 1
ATOM 1662 N N . PHE A 1 207 ? -27.567 -6.121 21.278 1.00 93.69 207 PHE A N 1
ATOM 1663 C CA . PHE A 1 207 ? -28.173 -5.841 19.984 1.00 93.69 207 PHE A CA 1
ATOM 1664 C C . PHE A 1 207 ? -29.681 -6.100 20.055 1.00 93.69 207 PHE A C 1
ATOM 1666 O O . PHE A 1 207 ? -30.113 -7.201 20.401 1.00 93.69 207 PHE A O 1
ATOM 1673 N N . LYS A 1 208 ? -30.484 -5.081 19.728 1.00 90.56 208 LYS A N 1
ATOM 1674 C CA . LYS A 1 208 ? -31.954 -5.175 19.691 1.00 90.56 208 LYS A CA 1
ATOM 1675 C C . LYS A 1 208 ? -32.413 -6.090 18.547 1.00 90.56 208 LYS A C 1
ATOM 1677 O O . LYS A 1 208 ? -31.641 -6.370 17.633 1.00 90.56 208 LYS A O 1
ATOM 1682 N N . SER A 1 209 ? -33.684 -6.493 18.550 1.00 88.69 209 SER A N 1
ATOM 1683 C CA . SER A 1 209 ? -34.247 -7.353 17.494 1.00 88.69 209 SER A CA 1
ATOM 1684 C C . SER A 1 209 ? -34.132 -6.774 16.082 1.00 88.69 209 SER A C 1
ATOM 1686 O O . SER A 1 209 ? -34.001 -7.528 15.125 1.00 88.69 209 SER A O 1
ATOM 1688 N N . ALA A 1 210 ? -34.126 -5.445 15.963 1.00 86.75 210 ALA A N 1
ATOM 1689 C CA . ALA A 1 210 ? -33.955 -4.725 14.704 1.00 86.75 210 ALA A CA 1
ATOM 1690 C C . ALA A 1 210 ? -32.492 -4.633 14.220 1.00 86.75 210 ALA A C 1
ATOM 1692 O O . ALA A 1 210 ? -32.235 -4.046 13.173 1.00 86.75 210 ALA A O 1
ATOM 1693 N N . ALA A 1 211 ? -31.518 -5.158 14.972 1.00 88.25 211 ALA A N 1
ATOM 1694 C CA . ALA A 1 211 ? -30.113 -5.087 14.585 1.00 88.25 211 ALA A CA 1
ATOM 1695 C C . ALA A 1 211 ? -29.815 -5.989 13.375 1.00 88.25 211 ALA A C 1
ATOM 1697 O O . ALA A 1 211 ? -30.136 -7.186 13.376 1.00 88.25 211 ALA A O 1
ATOM 1698 N N . THR A 1 212 ? -29.152 -5.417 12.372 1.00 87.31 212 THR A N 1
ATOM 1699 C CA . THR A 1 212 ? -28.692 -6.110 11.163 1.00 87.31 212 THR A CA 1
ATOM 1700 C C . THR A 1 212 ? -27.399 -6.890 11.416 1.00 87.31 212 THR A C 1
ATOM 1702 O O . THR A 1 212 ? -26.803 -6.786 12.491 1.00 87.31 212 THR A O 1
ATOM 1705 N N . GLN A 1 213 ? -27.023 -7.734 10.450 1.00 87.12 213 GLN A N 1
ATOM 1706 C CA . GLN A 1 213 ? -25.717 -8.398 10.425 1.00 87.12 213 GLN A CA 1
ATOM 1707 C C . GLN A 1 213 ? -24.605 -7.403 10.088 1.00 87.12 213 GLN A C 1
ATOM 1709 O O . GLN A 1 213 ? -24.907 -6.429 9.360 1.00 87.12 213 GLN A O 1
#

pLDDT: mean 76.21, std 19.34, range [33.72, 97.88]

Organism: Taxus chinensis (NCBI:txid29808)

Sequence (213 aa):
SDYCGLQFNMVLKDLIASEDTKSFPKAKVLQALETVSREHMVNASEDGEKQQSYVDRNGQNEKCFSDSSNDVDEYGNVVPNLQMYISLQQKEIEELKYMLHNTREGVQMMQMEWNDEIYNIEKYTRGLAKAASGYHKVLEENRQLYNQVQDLKVSIRVYCRVRPFLLGQAHGQSTVDYIGEDGNLTIVNPAKQGKDARRTFAFNKVFKSAATQ

Secondary structure (DSSP, 8-state):
--HHHHHHHHHHHHHHH---TT---HHHHHHHHHHHHHHHHHHHHHHHHHHHHHHGGGSS------------SS-TTHHHHHHHHHHHHHHHHHHHHHHHHHHHHHHHHHHHHHHHHHHHHHHHHHHHHHHHHHHHHHHHHHHHHHHHHHHHT-S---EEEPPPPPTTS--PPPSEEEE-TTSEEEEE-TT--GGGSEEEEE-SEEE-TT---

Foldseek 3Di:
DPPLVVQQVVLVVVQVPDPPPPDDPVVSNVVSVVVVVVVVVVVVVVVVVVVVVVVVPPPPPPDDDDDDDDDDDDCVPVVVVVVVVVVVVVVVVVVVVVVVVVVVVVVVVVVVVVVVVVVVVVVVVVVVVVVVVVVVVVVVVVVVVVVVVCVVVPVDFFEAEDADDDPPPDPPPAQFDDQDQQQKTKGADPVDDDPPRIDIDHGNHYHYNPDDD

Mean predicted aligned error: 18.76 Å

Radius of gyration: 45.03 Å; Cα contacts (8 Å, |Δi|>4): 100; chains: 1; bounding box: 105×27×125 Å

InterPro domains:
  IPR001752 Kinesin motor domain [PS50067] (155-213)
  IPR027417 P-loop containing nucleoside triphosphate hydrolase [SSF52540] (112-213)
  IPR027640 Kinesin-like protein [PTHR47972] (26-213)
  IPR031852 Spindle pole body-associated protein Vik1/Cik1, microtubule binding domain [PF16796] (140-213)
  IPR036961 Kinesin motor domain superfamily [G3DSA:3.40.850.10] (97-213)

Solvent-accessible surface area (backbone atoms only — not comparable to full-atom values): 12843 Å² total; per-residue (Å²): 132,70,66,57,67,50,49,42,51,48,55,51,49,51,58,72,68,47,86,67,87,83,66,80,63,59,68,61,54,52,53,42,49,56,50,49,57,54,51,53,62,54,51,61,61,56,59,58,59,63,54,55,66,65,62,68,69,71,80,76,80,88,76,88,85,92,87,85,86,89,84,90,88,88,56,86,75,56,57,63,53,50,52,51,52,52,54,50,53,50,51,53,51,55,51,51,52,51,53,52,50,54,49,50,52,52,52,52,52,50,52,53,52,52,51,51,51,51,52,50,52,52,53,52,50,53,52,50,53,51,51,53,53,52,50,53,50,53,52,52,51,49,52,51,52,52,48,51,58,44,53,76,66,46,80,78,74,53,73,45,72,47,75,58,85,55,95,87,58,78,88,61,83,68,46,66,74,46,77,43,96,79,6,38,38,30,37,43,40,92,91,42,72,73,83,69,18,53,47,77,46,83,34,76,37,58,38,54,45,86,59,77,134

=== Feature glossary ===
Annotated list of the representations used here:

Nearest PDB structures. The Foldseek neighbor list gives the closest experimentally determined structures in the PDB, ranked by structural alignment. TM-score near 1 means near-identical fold; near 0.3 means only rough topology match. This is how one finds what a novel AlphaFold prediction most resembles in the solved-structure universe.

Foldseek 3Di. Foldseek's 3Di representation compresses backbone geometry into a per-residue letter drawn from a learned twenty-state alphabet. It captures the tertiary interaction pattern around each residue — which residues are packed against it in space, regardless of where they are in sequence.

Radius of gyration, Cα contacts, bounding box. Radius of gyration (Rg) is the root-mean-square distance of Cα atoms from their centroid — a single number for overall size and compactness. A globular domain of N residues has Rg ≈ 2.2·N^0.38 Å; an extended or disordered chain has a much larger Rg. The Cα contact count is the number of residue pairs whose Cα atoms are within 8 Å and are more than four positions apart in sequence — a standard proxy for tertiary packing density. The bounding box is the smallest axis-aligned box enclosing all Cα atoms.

InterPro / GO / CATH / organism. The annotation block draws on four external resources. InterPro: which protein families and domains the sequence belongs to. GO: standardized terms for what the protein does, what process it participates in, and where in the cell it acts. CATH: which struct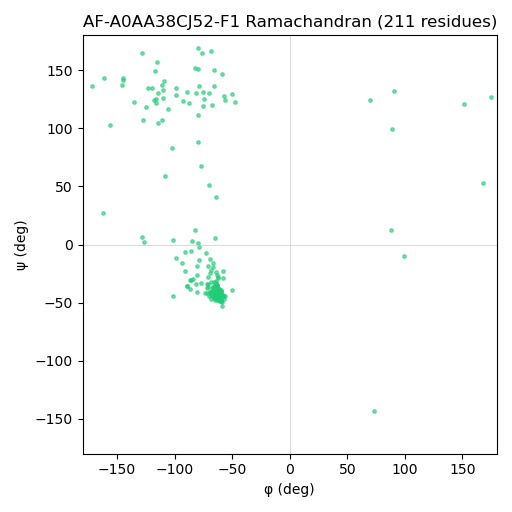ural fold it has in the CATH hierarchy. Organism: the species of origin.

mmCIF coordinates. The mmCIF block holds the 3D Cartesian coordinates of each backbone atom (N, Cα, C, O) in ångströms. mmCIF is the PDB's canonical archive format — a tagged-loop text representation of the atomic model.

pLDDT. pLDDT is the predicted lDDT-Cα score: AlphaFold's confidence that the local environment of each residue (all inter-atomic distances within 15 Å) is correctly placed. It is a per-residue number between 0 and 100, with higher meaning more reliable.

Backbone torsions (φ/ψ). φ (phi) and ψ (psi) are the two rotatable backbone dihedrals per residue: φ is the C(i-1)–N–Cα–C torsion, ψ is the N–Cα–C–N(i+1) torsion, both in degrees on (−180°, 180°]. α-helical residues cluster near (−60°, −45°); β-strand residues near (−120°, +130°). A Ramachandran plot is simply a scatter of (φ, ψ) for every residue.

B-factor. For experimental (PDB) structures, the B-factor (temperature factor) quantifies the positional spread of each atom in the crystal — a combination of thermal vibration and static disorder — in units of Å². High B-factors mark flexible loops or poorly resolved regions; low B-factors mark the rigid, well-ordered core.

Secondary structure (3-state, P-SEA). SS3 is a coarse helix/strand/coil call (letters a/b/c) made by the P-SEA algorithm from inter-Cα distances and dihedrals. It is less detailed than DSSP but needs only Cα positions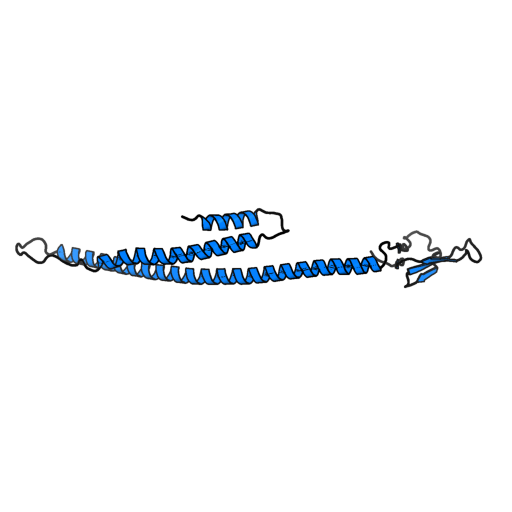.

Predicted aligned error. Predicted aligned error is AlphaFold's pairwise confidence. Unlike pLDDT (per-residue), PAE is per-residue-pair and captures whether two parts of the structure are correc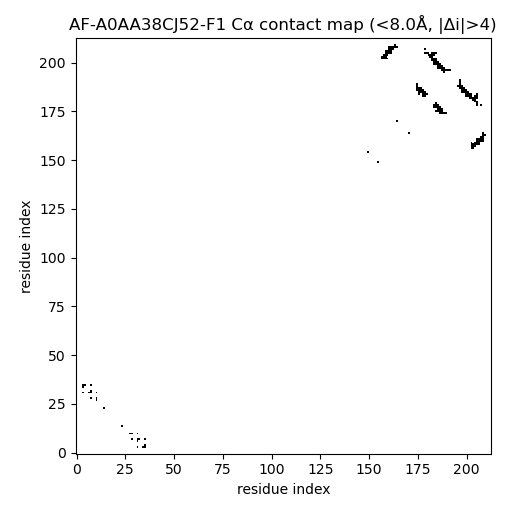tly placed relative to each other. Units are ångströms of expected positional error.

Solvent-accessible surface area. Solvent-accessible surface area (SASA) is the area in Å² traced out by the centre of a 1.4 Å probe sphere (a water molecule) rolled over the protein's van der Waals surface (Shrake–Rupley / Lee–Richards construction). Buried residues have near-zero SASA; fully exposed residues can exceed 200 Å². The total SASA scales roughly with the number of surface residues.

Secondary structure (8-state, DSSP). The SS8 string is DSSP's per-residue secondary-structure call. α-helix (H) means an i→i+4 H-bond ladder; β-strand (E) means the residue participates in a β-sheet; 3₁₀ (G) and π (I) are tighter and wider helices; T/S are turns/bends; '-' is loop.

Rendered structure images. Structure images are PyMOL renders from six orthogonal camera directions. Cartoon representation draws helices as coils and strands as arrows; sticks shows the backbone as bonds; surface shows the solvent-excluded envelope. Rainbow coloring maps sequence position to hue (blue→red, N→C); chain coloring assigns a distinct color per polypeptide.

Sequence. The amino-acid sequence is the protein's primary structure: the linear order of residues from the N-terminus to the C-terminus, written in one-letter code. Everything else here — the 3D coordina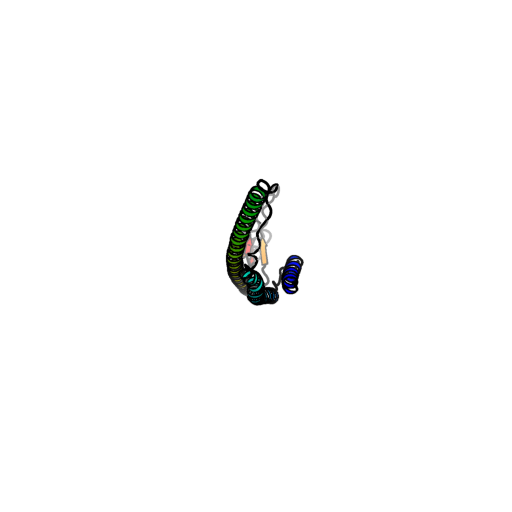tes, the secondary structure, the domain annotations — is ultimately a consequence of this string.

Contact-map, Ramachandran, and PAE plots. Three diagnostic plots accompany the record. The Cα contact map visualizes the tertiary structure as a 2D adjacency matrix (8 Å cutoff, sequence-local contacts suppressed). The Ramachandran plot shows the distribution of backbone (φ, ψ) torsions, with points in the α and β basins reflecting secondary structure content. The PAE plot shows AlphaFold's inter-residue confidence as a color matrix.